Protein AF-A0A1S3DUT9-F1 (afdb_monomer)

Radius of gyration: 21.63 Å; Cα contacts (8 Å, |Δi|>4): 268; chains: 1; bounding box: 71×40×47 Å

Organism: Diaphorina citri (NCBI:txid121845)

Foldseek 3Di:
DDDPPCDVVVVVVVVVVVCPPPCVVVVLVVLLVVVLVVLLVLQQPLQEDPDQAQFAAEEFELADPDDPVLSLVQLLQSSLVCSLLSHHYAYHFACPPVDNRGLVVWAPGSHPHHNDQDYPAEDEPPDDNPGRYYYDDGPVPDPPDDPRGPPEDAPVCVVSQVVNDPRSSVSRSVSSCVSSHHTDPVNVVVVVVVCVVVVVDPPDDDDDQDQDDDPDDDRDDPVNVPDDDDDDDDDYDYDYRD

pLDDT: mean 86.28, std 19.07, range [25.14, 98.81]

Structure (mmCIF, N/CA/C/O backbone):
data_AF-A0A1S3DUT9-F1
#
_entry.id   AF-A0A1S3DUT9-F1
#
loop_
_atom_site.group_PDB
_atom_site.id
_atom_site.type_symbol
_atom_site.label_atom_id
_atom_site.label_alt_id
_atom_site.label_comp_id
_atom_site.label_asym_id
_atom_site.label_entity_id
_atom_site.label_seq_id
_atom_site.pdbx_PDB_ins_code
_atom_site.Cartn_x
_atom_site.Cartn_y
_atom_site.Cartn_z
_atom_site.occupancy
_atom_site.B_iso_or_equiv
_atom_site.auth_seq_id
_atom_site.auth_comp_id
_atom_site.auth_asym_id
_atom_site.auth_atom_id
_atom_site.pdbx_PDB_model_num
ATOM 1 N N . MET A 1 1 ? -54.148 -6.032 23.173 1.00 34.94 1 MET A N 1
ATOM 2 C CA . MET A 1 1 ? -52.910 -6.840 23.160 1.00 34.94 1 MET A CA 1
ATOM 3 C C . MET A 1 1 ? -51.800 -5.960 22.612 1.00 34.94 1 MET A C 1
ATOM 5 O O . MET A 1 1 ? -51.820 -5.664 21.427 1.00 34.94 1 MET A O 1
ATOM 9 N N . ASN A 1 2 ? -50.913 -5.466 23.476 1.00 40.66 2 ASN A N 1
ATOM 10 C CA . ASN A 1 2 ? -49.762 -4.664 23.061 1.00 40.66 2 ASN A CA 1
ATOM 11 C C . ASN A 1 2 ? -48.634 -5.621 22.672 1.00 40.66 2 ASN A C 1
ATOM 13 O O . ASN A 1 2 ? -48.162 -6.378 23.517 1.00 40.66 2 ASN A O 1
ATOM 17 N N . LEU A 1 3 ? -48.227 -5.607 21.403 1.00 48.19 3 LEU A N 1
ATOM 18 C CA . LEU A 1 3 ? -46.978 -6.242 20.987 1.00 48.19 3 LEU A CA 1
ATOM 19 C C . LEU A 1 3 ? -45.824 -5.525 21.706 1.00 48.19 3 LEU A C 1
ATOM 21 O O . LEU A 1 3 ? -45.802 -4.290 21.696 1.00 48.19 3 LEU A O 1
ATOM 25 N N . PRO A 1 4 ? -44.881 -6.242 22.340 1.00 54.22 4 PRO A N 1
ATOM 26 C CA . PRO A 1 4 ? -43.715 -5.601 22.913 1.00 54.22 4 PRO A CA 1
ATOM 27 C C . PRO A 1 4 ? -42.917 -4.995 21.763 1.00 54.22 4 PRO A C 1
ATOM 29 O O . PRO A 1 4 ? -42.521 -5.678 20.817 1.00 54.22 4 PRO A O 1
ATOM 32 N N . GLN A 1 5 ? -42.721 -3.686 21.828 1.00 55.69 5 GLN A N 1
ATOM 33 C CA . GLN A 1 5 ? -41.870 -2.953 20.911 1.00 55.69 5 GLN A CA 1
ATOM 34 C C . GLN A 1 5 ? -40.431 -3.342 21.250 1.00 55.69 5 GLN A C 1
ATOM 36 O O . GLN A 1 5 ? -39.779 -2.694 22.065 1.00 55.69 5 GLN A O 1
ATOM 41 N N . ILE A 1 6 ? -39.968 -4.468 20.699 1.00 58.22 6 ILE A N 1
ATOM 42 C CA . ILE A 1 6 ? -38.571 -4.877 20.804 1.00 58.22 6 ILE A CA 1
ATOM 43 C C . ILE A 1 6 ? -37.764 -3.732 20.197 1.00 58.22 6 ILE A C 1
ATOM 45 O O . ILE A 1 6 ? -37.850 -3.451 19.000 1.00 58.22 6 ILE A O 1
ATOM 49 N N . SER A 1 7 ? -37.043 -3.006 21.044 1.00 76.31 7 SER A N 1
ATOM 50 C CA . SER A 1 7 ? -36.207 -1.914 20.578 1.00 76.31 7 SER A CA 1
ATOM 51 C C . SER A 1 7 ? -35.097 -2.504 19.704 1.00 76.31 7 SER A C 1
ATOM 53 O O . SER A 1 7 ? -34.472 -3.496 20.068 1.00 76.31 7 SER A O 1
ATOM 55 N N . ILE A 1 8 ? -34.813 -1.906 18.548 1.00 79.31 8 ILE A N 1
ATOM 56 C CA . ILE A 1 8 ? -33.689 -2.347 17.700 1.00 79.31 8 ILE A CA 1
ATOM 57 C C . ILE A 1 8 ? -32.380 -2.354 18.510 1.00 79.31 8 ILE A C 1
ATOM 59 O O . ILE A 1 8 ? -31.527 -3.213 18.317 1.00 79.31 8 ILE A O 1
ATOM 63 N N . LEU A 1 9 ? -32.256 -1.439 19.473 1.00 82.31 9 LEU A N 1
ATOM 64 C CA . LEU A 1 9 ? -31.102 -1.350 20.356 1.00 82.31 9 LEU A CA 1
ATOM 65 C C . LEU A 1 9 ? -30.965 -2.561 21.291 1.00 82.31 9 LEU A C 1
ATOM 67 O O . LEU A 1 9 ? -29.848 -3.027 21.489 1.00 82.31 9 LEU A O 1
ATOM 71 N N . SER A 1 10 ? -32.071 -3.105 21.815 1.00 87.06 10 SER A N 1
ATOM 72 C CA . SER A 1 10 ? -32.026 -4.325 22.632 1.00 87.06 10 SER A CA 1
ATOM 73 C C . SER A 1 10 ? -31.604 -5.530 21.800 1.00 87.06 10 SER A C 1
ATOM 75 O O . SER A 1 10 ? -30.756 -6.287 22.246 1.00 87.06 10 SER A O 1
ATOM 77 N N . LEU A 1 11 ? -32.074 -5.645 20.552 1.00 87.56 11 LEU A N 1
ATOM 78 C CA . LEU A 1 11 ? -31.605 -6.699 19.641 1.00 87.56 11 LEU A CA 1
ATOM 79 C C . LEU A 1 11 ? -30.110 -6.576 19.329 1.00 87.56 11 LEU A C 1
ATOM 81 O O . LEU A 1 11 ? -29.405 -7.577 19.309 1.00 87.56 11 LEU A O 1
ATOM 85 N N . VAL A 1 12 ? -29.607 -5.359 19.101 1.00 87.38 12 VAL A N 1
ATOM 86 C CA . VAL A 1 12 ? -28.166 -5.126 18.900 1.00 87.38 12 VAL A CA 1
ATOM 87 C C . VAL A 1 12 ? -27.377 -5.498 20.153 1.00 87.38 12 VAL A C 1
ATOM 89 O O . VAL A 1 12 ? -26.294 -6.071 20.051 1.00 87.38 12 VAL A O 1
ATOM 92 N N . GLN A 1 13 ? -27.913 -5.204 21.335 1.00 87.38 13 GLN A N 1
ATOM 93 C CA . GLN A 1 13 ? -27.282 -5.579 22.592 1.00 87.38 13 GLN A CA 1
ATOM 94 C C . GLN A 1 13 ? -27.253 -7.100 22.780 1.00 87.38 13 GLN A C 1
ATOM 96 O O . GLN A 1 13 ? -26.191 -7.630 23.091 1.00 87.38 13 GLN A O 1
ATOM 101 N N . ASP A 1 14 ? -28.349 -7.797 22.483 1.00 87.00 14 ASP A N 1
ATOM 102 C CA . ASP A 1 14 ? -28.417 -9.260 22.524 1.00 87.00 14 ASP A CA 1
ATOM 103 C C . ASP A 1 14 ? -27.439 -9.896 21.523 1.00 87.00 14 ASP A C 1
ATOM 105 O O . ASP A 1 14 ? -26.708 -10.823 21.870 1.00 87.00 14 ASP A O 1
ATOM 109 N N . LEU A 1 15 ? -27.344 -9.356 20.300 1.00 85.62 15 LEU A N 1
ATOM 110 C CA . LEU A 1 15 ? -26.357 -9.784 19.302 1.00 85.62 15 LEU A CA 1
ATOM 111 C C . LEU A 1 15 ? -24.916 -9.577 19.790 1.00 85.62 15 LEU A C 1
ATOM 113 O O . LEU A 1 15 ? -24.078 -10.457 19.602 1.00 85.62 15 LEU A O 1
ATOM 117 N N . ASN A 1 16 ? -24.625 -8.452 20.451 1.00 82.81 16 ASN A N 1
ATOM 118 C CA . ASN A 1 16 ? -23.308 -8.197 21.039 1.00 82.81 16 ASN A CA 1
ATOM 119 C C . ASN A 1 16 ? -23.000 -9.169 22.188 1.00 82.81 16 ASN A C 1
ATOM 121 O O . ASN A 1 16 ? -21.866 -9.632 22.312 1.00 82.81 16 ASN A O 1
ATOM 125 N N . THR A 1 17 ? -23.996 -9.508 23.012 1.00 83.94 17 THR A N 1
ATOM 126 C CA . THR A 1 17 ? -23.849 -10.489 24.093 1.00 83.94 17 THR A CA 1
ATOM 127 C C . THR A 1 17 ? -23.579 -11.887 23.542 1.00 83.94 17 THR A C 1
ATOM 129 O O . THR A 1 17 ? -22.630 -12.526 23.991 1.00 8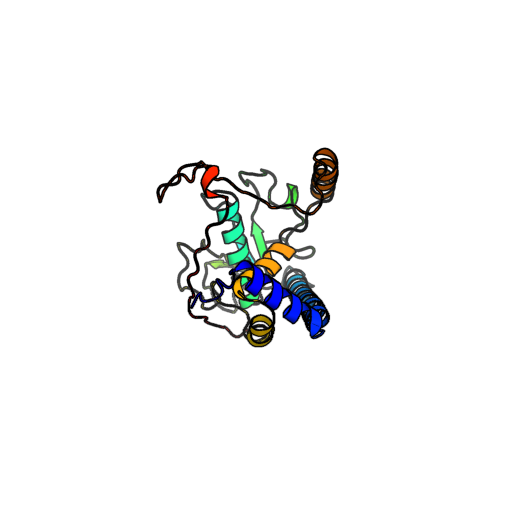3.94 17 THR A O 1
ATOM 132 N N . LEU A 1 18 ? -24.328 -12.325 22.525 1.00 82.25 18 LEU A N 1
ATOM 133 C CA . LEU A 1 18 ? -24.085 -13.591 21.819 1.00 82.25 18 LEU A CA 1
ATOM 134 C C . LEU A 1 18 ? -22.686 -13.628 21.194 1.00 82.25 18 LEU A C 1
ATOM 136 O O . LEU A 1 18 ? -21.963 -14.619 21.265 1.00 82.25 18 LEU A O 1
ATOM 140 N N . GLN A 1 19 ? -22.263 -12.506 20.612 1.00 79.31 19 GLN A N 1
ATOM 141 C CA . GLN A 1 19 ? -20.939 -12.381 20.020 1.00 79.31 19 GLN A CA 1
ATOM 142 C C . GLN A 1 19 ? -19.801 -12.574 21.048 1.00 79.31 19 GLN A C 1
ATOM 144 O O . GLN A 1 19 ? -18.718 -13.039 20.658 1.00 79.31 19 GLN A O 1
ATOM 149 N N . ALA A 1 20 ? -20.035 -12.215 22.315 1.00 74.44 20 ALA A N 1
ATOM 150 C CA . ALA A 1 20 ? -19.076 -12.306 23.415 1.00 74.44 20 ALA A CA 1
ATOM 151 C C . ALA A 1 20 ? -19.138 -13.644 24.182 1.00 74.44 20 ALA A C 1
ATOM 153 O O . ALA A 1 20 ? -18.107 -14.106 24.670 1.00 74.44 20 ALA A O 1
ATOM 154 N N . SER A 1 21 ? -20.308 -14.290 24.281 1.00 76.56 21 SER A N 1
ATOM 155 C CA . SER A 1 21 ? -20.502 -15.515 25.081 1.00 76.56 21 SER A CA 1
ATOM 156 C C . SER A 1 21 ? -19.802 -16.750 24.514 1.00 76.56 21 SER A C 1
ATOM 158 O O . SER A 1 21 ? -19.377 -17.623 25.267 1.00 76.56 21 SER A O 1
ATOM 160 N N . ASP A 1 22 ? -19.634 -16.816 23.196 1.00 69.31 22 ASP A N 1
ATOM 161 C CA . ASP A 1 22 ? -19.340 -18.076 22.506 1.00 69.31 22 ASP A CA 1
ATOM 162 C C . ASP A 1 22 ? -17.841 -18.287 22.211 1.00 69.31 22 ASP A C 1
ATOM 164 O O . ASP A 1 22 ? -17.472 -19.082 21.350 1.00 69.31 22 ASP A O 1
ATOM 168 N N . SER A 1 23 ? -16.936 -17.560 22.883 1.00 72.69 23 SER A N 1
ATOM 169 C CA . SER A 1 23 ? -15.466 -17.577 22.672 1.00 72.69 23 SER A CA 1
ATOM 170 C C . SER A 1 23 ? -14.976 -17.208 21.254 1.00 72.69 23 SER A C 1
ATOM 172 O O . SER A 1 23 ? -13.771 -17.090 21.011 1.00 72.69 23 SER A O 1
ATOM 174 N N . PHE A 1 24 ? -15.892 -16.918 20.322 1.00 81.25 24 PHE A N 1
ATOM 175 C CA . PHE A 1 24 ? -15.570 -16.476 18.965 1.00 81.25 24 PHE A CA 1
ATOM 176 C C . PHE A 1 24 ? -14.840 -15.131 18.923 1.00 81.25 24 PHE A C 1
ATOM 178 O O . PHE A 1 24 ? -14.200 -14.832 17.920 1.00 81.25 24 PHE A O 1
ATOM 185 N N . GLU A 1 25 ? -14.899 -14.308 19.974 1.00 84.69 25 GLU A N 1
ATOM 186 C CA . GLU A 1 25 ? -14.146 -13.050 20.023 1.00 84.69 25 GLU A CA 1
ATOM 187 C C . GLU A 1 25 ? -12.638 -13.283 20.032 1.00 84.69 25 GLU A C 1
ATOM 189 O O . GLU A 1 25 ? -11.927 -12.696 19.216 1.00 84.69 25 GLU A O 1
ATOM 194 N N . ALA A 1 26 ? -12.164 -14.201 20.876 1.00 88.50 26 ALA A N 1
ATOM 195 C CA . ALA A 1 26 ? -10.758 -14.580 20.912 1.00 88.50 26 ALA A CA 1
ATOM 196 C C . ALA A 1 26 ? -10.311 -15.170 19.566 1.00 88.50 26 ALA A C 1
ATOM 198 O O . ALA A 1 26 ? -9.252 -14.806 19.051 1.00 88.50 26 ALA A O 1
ATOM 199 N N . TRP A 1 27 ? -11.147 -16.021 18.955 1.00 90.69 27 TRP A N 1
ATOM 200 C CA . TRP A 1 27 ? -10.881 -16.565 17.621 1.00 90.69 27 TRP A CA 1
ATOM 201 C C . TRP A 1 27 ? -10.827 -15.471 16.546 1.00 90.69 27 TRP A C 1
ATOM 203 O O . TRP A 1 27 ? -9.866 -15.435 15.782 1.00 90.69 27 TRP A O 1
ATOM 213 N N . ARG A 1 28 ? -11.800 -14.547 16.502 1.00 91.38 28 ARG A N 1
ATOM 214 C CA . ARG A 1 28 ? -11.836 -13.439 15.528 1.00 91.38 28 ARG A CA 1
ATOM 215 C C . ARG A 1 28 ? -10.620 -12.534 15.671 1.00 91.38 28 ARG A C 1
ATOM 217 O O . ARG A 1 28 ? -10.022 -12.158 14.666 1.00 91.38 28 ARG A O 1
ATOM 224 N N . LEU A 1 29 ? -10.240 -12.195 16.904 1.00 92.62 29 LEU A N 1
ATOM 225 C CA . LEU A 1 29 ? -9.063 -11.370 17.161 1.00 92.62 29 LEU A CA 1
ATOM 226 C C . LEU A 1 29 ? -7.797 -12.074 16.665 1.00 92.62 29 LEU A C 1
ATOM 228 O O . LEU A 1 29 ? -7.031 -11.487 15.901 1.00 92.62 29 LEU A O 1
ATOM 232 N N . LYS A 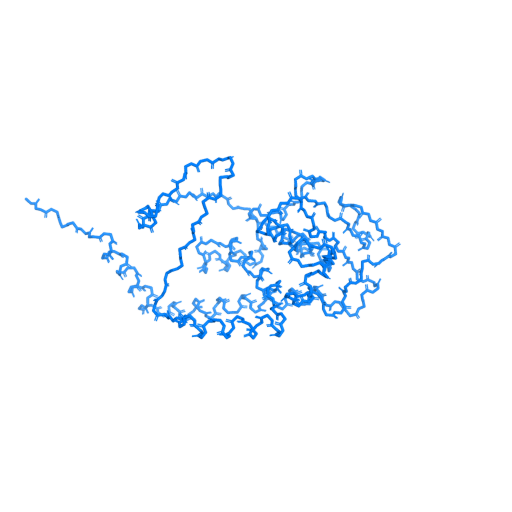1 30 ? -7.616 -13.347 17.036 1.00 95.50 30 LYS A N 1
ATOM 233 C CA . LYS A 1 30 ? -6.476 -14.157 16.596 1.00 95.50 30 LYS A CA 1
ATOM 234 C C . LYS A 1 30 ? -6.423 -14.289 15.074 1.00 95.50 30 LYS A C 1
ATOM 236 O O . LYS A 1 30 ? -5.389 -14.008 14.485 1.00 95.50 30 LYS A O 1
ATOM 241 N N . GLU A 1 31 ? -7.527 -14.654 14.429 1.00 96.38 31 GLU A N 1
ATOM 242 C CA . GLU A 1 31 ? -7.592 -14.824 12.973 1.00 96.38 31 GLU A CA 1
ATOM 243 C C . GLU A 1 31 ? -7.349 -13.499 12.233 1.00 96.38 31 GLU A C 1
ATOM 245 O O . GLU A 1 31 ? -6.658 -13.475 11.215 1.00 96.38 31 GLU A O 1
ATOM 250 N N . SER A 1 32 ? -7.844 -12.375 12.767 1.00 96.50 32 SER A N 1
ATOM 251 C CA . SER A 1 32 ? -7.553 -11.039 12.232 1.00 96.50 32 SER A CA 1
ATOM 252 C C . SER A 1 32 ? -6.067 -10.689 12.321 1.00 96.50 32 SER A C 1
ATOM 254 O O . SER A 1 32 ? -5.515 -10.128 11.370 1.00 96.50 32 SER A O 1
ATOM 256 N N . HIS A 1 33 ? -5.413 -11.017 13.439 1.00 97.88 33 HIS A N 1
ATOM 257 C CA . HIS A 1 33 ? -3.967 -10.852 13.592 1.00 97.88 33 HIS A CA 1
ATOM 258 C C . HIS A 1 33 ? -3.197 -11.757 12.626 1.00 97.88 33 HIS A C 1
ATOM 260 O O . HIS A 1 33 ? -2.414 -11.249 11.826 1.00 97.88 33 HIS A O 1
ATOM 266 N N . ASP A 1 34 ? -3.494 -13.057 12.611 1.00 98.31 34 ASP A N 1
ATOM 267 C CA . ASP A 1 34 ? -2.808 -14.051 11.780 1.00 98.31 34 ASP A CA 1
ATOM 268 C C . ASP A 1 34 ? -2.912 -13.719 10.279 1.00 98.31 34 ASP A C 1
ATOM 270 O O . ASP A 1 34 ? -1.927 -13.814 9.539 1.00 98.31 34 ASP A O 1
ATOM 274 N N . LEU A 1 35 ? -4.095 -13.302 9.807 1.00 98.38 35 LEU A N 1
ATOM 275 C CA . LEU A 1 35 ? -4.299 -12.875 8.420 1.00 98.38 35 LEU A CA 1
ATOM 276 C C . LEU A 1 35 ? -3.578 -11.564 8.107 1.00 98.38 35 LEU A C 1
ATOM 278 O O . LEU A 1 35 ? -2.991 -11.438 7.029 1.00 98.38 35 LEU A O 1
ATOM 282 N N . SER A 1 36 ? -3.600 -10.593 9.026 1.00 98.56 36 SER A N 1
ATOM 283 C CA . SER A 1 36 ? -2.864 -9.343 8.834 1.00 98.56 36 SER A CA 1
ATOM 284 C C . SER A 1 36 ? -1.366 -9.621 8.735 1.00 98.56 36 SER A C 1
ATOM 286 O O . SER A 1 36 ? -0.735 -9.177 7.780 1.00 98.56 36 SER A O 1
ATOM 288 N N . ASP A 1 37 ? -0.809 -10.423 9.640 1.00 98.69 37 ASP A N 1
ATOM 289 C CA . ASP A 1 37 ? 0.613 -10.769 9.658 1.00 98.69 37 ASP A CA 1
ATOM 290 C C . ASP A 1 37 ? 1.026 -11.581 8.426 1.00 98.69 37 ASP A C 1
ATOM 292 O O . ASP A 1 37 ? 2.107 -11.374 7.871 1.00 98.69 37 ASP A O 1
ATOM 296 N N . LEU A 1 38 ? 0.164 -12.481 7.941 1.00 98.75 38 LEU A N 1
ATOM 297 C CA . LEU A 1 38 ? 0.374 -13.174 6.670 1.00 98.75 38 LEU A CA 1
ATOM 298 C C . LEU A 1 38 ? 0.481 -12.184 5.504 1.00 98.75 38 LEU A C 1
ATOM 300 O O . LEU A 1 38 ? 1.449 -12.236 4.743 1.00 98.75 38 LEU A O 1
ATOM 304 N N . VAL A 1 39 ? -0.489 -11.277 5.360 1.00 98.62 39 VAL A N 1
ATOM 305 C CA . VAL A 1 39 ? -0.509 -10.315 4.250 1.00 98.62 39 VAL A CA 1
ATOM 306 C C . VAL A 1 39 ? 0.656 -9.335 4.343 1.00 98.62 39 VAL A C 1
ATOM 308 O O . VAL A 1 39 ? 1.337 -9.121 3.343 1.00 98.62 39 VAL A O 1
ATOM 311 N N . GLN A 1 40 ? 0.945 -8.788 5.527 1.00 98.75 40 GLN A N 1
ATOM 312 C CA . GLN A 1 40 ? 2.071 -7.869 5.714 1.00 98.75 40 GLN A CA 1
ATOM 313 C C . GLN A 1 40 ? 3.409 -8.539 5.370 1.00 98.75 40 GLN A C 1
ATOM 315 O O . GLN A 1 40 ? 4.234 -7.920 4.703 1.00 98.75 40 GLN A O 1
ATOM 320 N N . ARG A 1 41 ? 3.607 -9.820 5.723 1.00 98.75 41 ARG A N 1
ATOM 321 C CA . ARG A 1 41 ? 4.802 -10.577 5.305 1.00 98.75 41 ARG A CA 1
ATOM 322 C C . ARG A 1 41 ? 4.882 -10.762 3.792 1.00 98.75 41 ARG A C 1
ATOM 324 O O . ARG A 1 41 ? 5.962 -10.606 3.232 1.00 98.75 41 ARG A O 1
ATOM 331 N N . ARG A 1 42 ? 3.765 -11.069 3.122 1.00 98.69 42 ARG A N 1
ATOM 332 C CA . ARG A 1 42 ? 3.735 -11.185 1.652 1.00 98.69 42 ARG A CA 1
ATOM 333 C C . ARG A 1 42 ? 4.066 -9.853 0.971 1.00 98.69 42 ARG A C 1
ATOM 335 O O . ARG A 1 42 ? 4.822 -9.848 0.005 1.00 98.69 42 ARG A O 1
ATOM 342 N N . LEU A 1 43 ? 3.531 -8.740 1.479 1.00 98.75 43 LEU A N 1
ATOM 343 C CA . LEU A 1 43 ? 3.819 -7.397 0.964 1.00 98.75 43 LEU A CA 1
ATOM 344 C C . LEU A 1 43 ? 5.283 -7.005 1.192 1.00 98.75 43 LEU A C 1
ATOM 346 O O . LEU A 1 43 ? 5.923 -6.522 0.264 1.00 98.75 43 LEU A O 1
ATOM 350 N N . GLU A 1 44 ? 5.831 -7.260 2.384 1.00 98.62 44 GLU A N 1
ATOM 351 C CA . GLU A 1 44 ? 7.244 -6.997 2.679 1.00 98.62 44 GLU A CA 1
ATOM 352 C C . GLU A 1 44 ? 8.156 -7.844 1.780 1.00 98.62 44 GLU A C 1
ATOM 354 O O . GLU A 1 44 ? 9.110 -7.313 1.220 1.00 98.62 44 GLU A O 1
ATOM 359 N N . TYR A 1 45 ? 7.842 -9.127 1.574 1.00 98.75 45 TYR A N 1
ATOM 360 C CA . TYR A 1 45 ? 8.593 -9.992 0.661 1.00 98.75 45 TYR A CA 1
ATOM 361 C C . TYR A 1 45 ? 8.572 -9.460 -0.780 1.00 98.75 45 TYR A C 1
ATOM 363 O O . TYR A 1 45 ? 9.625 -9.272 -1.384 1.00 98.75 45 TYR A O 1
ATOM 371 N N . LEU A 1 46 ? 7.384 -9.150 -1.310 1.00 98.75 46 LEU A N 1
ATOM 372 C CA . LEU A 1 46 ? 7.217 -8.608 -2.662 1.00 98.75 46 LEU A CA 1
ATOM 373 C C . LEU A 1 46 ? 7.971 -7.287 -2.860 1.00 98.75 46 LEU A C 1
ATOM 375 O O . LEU A 1 46 ? 8.556 -7.033 -3.916 1.00 98.75 46 LEU A O 1
ATOM 379 N N . GLN A 1 47 ? 7.916 -6.413 -1.855 1.00 98.75 47 GLN A N 1
ATOM 380 C CA . GLN A 1 47 ? 8.505 -5.089 -1.954 1.00 98.75 47 GLN A CA 1
ATOM 381 C C . GLN A 1 47 ? 10.015 -5.084 -1.783 1.00 98.75 47 GLN A C 1
ATOM 383 O O . GLN A 1 47 ? 10.639 -4.124 -2.227 1.00 98.75 47 GLN A O 1
ATOM 388 N N . ASN A 1 48 ? 10.611 -6.101 -1.162 1.00 98.75 48 ASN A N 1
ATOM 389 C CA . ASN A 1 48 ? 12.029 -6.098 -0.815 1.00 98.75 48 ASN A CA 1
ATOM 390 C C . ASN A 1 48 ? 12.780 -7.264 -1.482 1.00 98.75 48 ASN A C 1
ATOM 392 O O . ASN A 1 48 ? 13.244 -8.171 -0.786 1.00 98.75 48 ASN A O 1
ATOM 396 N N . PRO A 1 49 ? 12.924 -7.258 -2.823 1.00 98.44 49 PRO A N 1
ATOM 397 C CA . PRO A 1 49 ? 13.712 -8.267 -3.518 1.00 98.44 49 PRO A CA 1
ATOM 398 C C . PRO A 1 49 ? 15.184 -8.195 -3.091 1.00 98.44 49 PRO A C 1
ATOM 400 O O . PRO A 1 49 ? 15.684 -7.130 -2.713 1.00 98.44 49 PRO A O 1
ATOM 403 N N . SER A 1 50 ? 15.886 -9.327 -3.189 1.00 97.75 50 SER A N 1
ATOM 404 C CA . SER A 1 50 ? 17.319 -9.424 -2.882 1.00 97.75 50 SER A CA 1
ATOM 405 C C . SER A 1 50 ? 18.190 -8.650 -3.876 1.00 97.75 50 SER A C 1
ATOM 407 O O . SER A 1 50 ? 19.159 -8.018 -3.466 1.00 97.75 50 SER A O 1
ATOM 409 N N . ASP A 1 51 ? 17.827 -8.653 -5.164 1.00 97.69 51 ASP A N 1
ATOM 410 C CA . ASP A 1 51 ? 18.477 -7.859 -6.211 1.00 97.69 51 ASP A CA 1
ATOM 411 C C . ASP A 1 51 ? 17.459 -6.968 -6.941 1.00 97.69 51 ASP A C 1
ATOM 413 O O . ASP A 1 51 ? 16.680 -7.409 -7.790 1.00 97.69 51 ASP A O 1
ATOM 417 N N . CYS A 1 52 ? 17.488 -5.668 -6.638 1.00 98.19 52 CYS A N 1
ATOM 418 C CA . CYS A 1 52 ? 16.618 -4.688 -7.285 1.00 98.19 52 CYS A CA 1
ATOM 419 C C . CYS A 1 52 ? 16.904 -4.526 -8.787 1.00 98.19 52 CYS A C 1
ATOM 421 O O . CYS A 1 52 ? 16.026 -4.093 -9.535 1.00 98.19 52 CYS A O 1
ATOM 423 N N . ARG A 1 53 ? 18.112 -4.848 -9.265 1.00 97.56 53 ARG A N 1
ATOM 424 C CA . ARG A 1 53 ? 18.473 -4.686 -10.681 1.00 97.56 53 ARG A CA 1
ATOM 425 C C . ARG A 1 53 ? 17.765 -5.700 -11.569 1.00 97.56 53 ARG A C 1
ATOM 427 O O . ARG A 1 53 ? 17.520 -5.386 -12.728 1.00 97.56 53 ARG A O 1
ATOM 434 N N . THR A 1 54 ? 17.440 -6.880 -11.046 1.00 97.19 54 THR A N 1
ATOM 435 C CA . THR A 1 54 ? 16.814 -7.986 -11.792 1.00 97.19 54 THR A CA 1
ATOM 436 C C . THR A 1 54 ? 15.337 -8.186 -11.448 1.00 97.19 54 THR A C 1
ATOM 438 O O . THR A 1 54 ? 14.609 -8.799 -12.225 1.00 97.19 54 THR A O 1
ATOM 441 N N . ALA A 1 55 ? 14.854 -7.608 -10.344 1.00 98.19 55 ALA A N 1
ATOM 442 C CA . ALA A 1 55 ? 13.448 -7.668 -9.953 1.00 98.19 55 ALA A CA 1
ATOM 443 C C . ALA A 1 55 ? 12.499 -7.153 -11.052 1.00 98.19 55 ALA A C 1
ATOM 445 O O . ALA A 1 55 ? 12.783 -6.147 -11.716 1.00 98.19 55 ALA A O 1
ATOM 446 N N . LYS A 1 56 ? 11.341 -7.811 -11.208 1.00 98.38 56 LYS A N 1
ATOM 447 C CA . LYS A 1 56 ? 10.226 -7.284 -12.004 1.00 98.38 56 LYS A CA 1
ATOM 448 C C . LYS A 1 56 ? 9.556 -6.147 -11.230 1.00 98.38 56 LYS A C 1
ATOM 450 O O . LYS A 1 56 ? 9.278 -6.268 -10.040 1.00 98.38 56 LYS A O 1
ATOM 455 N N . LYS A 1 57 ? 9.291 -5.033 -11.908 1.00 98.69 57 LYS A N 1
ATOM 456 C CA . LYS A 1 57 ? 8.842 -3.776 -11.301 1.00 98.69 57 LYS A CA 1
ATOM 457 C C . LYS A 1 57 ? 7.554 -3.285 -11.930 1.00 98.69 57 LYS A C 1
ATOM 459 O O . LYS A 1 57 ? 7.327 -3.453 -13.133 1.00 98.69 57 LYS A O 1
ATOM 464 N N . LEU A 1 58 ? 6.750 -2.617 -11.115 1.00 98.44 58 LEU A N 1
ATOM 465 C CA . LEU A 1 58 ? 5.602 -1.843 -11.555 1.00 98.44 58 LEU A CA 1
ATOM 466 C C . LEU A 1 58 ? 5.764 -0.402 -11.080 1.00 98.44 58 LEU A C 1
ATOM 468 O O . LEU A 1 58 ? 5.879 -0.137 -9.888 1.00 98.44 58 LEU A O 1
ATOM 472 N N . VAL A 1 59 ? 5.781 0.540 -12.017 1.00 98.56 59 VAL A N 1
ATOM 473 C CA . VAL A 1 59 ? 5.976 1.964 -11.734 1.00 98.56 59 VAL A CA 1
ATOM 474 C C . VAL A 1 59 ? 4.624 2.662 -11.649 1.00 98.56 59 VAL A C 1
ATOM 476 O O . VAL A 1 59 ? 3.851 2.640 -12.609 1.00 98.56 59 VAL A O 1
ATOM 479 N N . CYS A 1 60 ? 4.383 3.338 -10.527 1.00 98.12 60 CYS A N 1
ATOM 480 C CA . CYS A 1 60 ? 3.190 4.138 -10.258 1.00 98.12 60 CYS A CA 1
ATOM 481 C C . CYS A 1 60 ? 3.573 5.602 -10.015 1.00 98.12 60 CYS A C 1
ATOM 483 O O . CYS A 1 60 ? 4.534 5.879 -9.298 1.00 98.12 60 CYS A O 1
ATOM 485 N N . THR A 1 61 ? 2.832 6.550 -10.593 1.00 96.88 61 THR A N 1
ATOM 486 C CA . THR A 1 61 ? 3.103 7.989 -10.430 1.00 96.88 61 THR A CA 1
ATOM 487 C C . THR A 1 61 ? 2.039 8.637 -9.553 1.00 96.88 61 THR A C 1
ATOM 489 O O . THR A 1 61 ? 0.883 8.727 -9.946 1.00 96.88 61 THR A O 1
ATOM 492 N N . LEU A 1 62 ? 2.432 9.153 -8.387 1.00 94.25 62 LEU A N 1
ATOM 493 C CA . LEU A 1 62 ? 1.507 9.661 -7.363 1.00 94.25 62 LEU A CA 1
ATOM 494 C C . LEU A 1 62 ? 0.694 10.891 -7.807 1.00 94.25 62 LEU A C 1
ATOM 496 O O . LEU A 1 62 ? -0.424 11.109 -7.340 1.00 94.25 62 LEU A O 1
ATOM 500 N N . ASN A 1 63 ? 1.243 11.701 -8.713 1.00 89.62 63 ASN A N 1
ATOM 501 C CA . ASN A 1 63 ? 0.737 13.032 -9.064 1.00 89.62 63 ASN A CA 1
ATOM 502 C C . ASN A 1 63 ? -0.497 13.025 -9.989 1.00 89.62 63 ASN A C 1
ATOM 504 O O . ASN A 1 63 ? -0.578 13.815 -10.929 1.00 89.62 63 ASN A O 1
ATOM 508 N N . LYS A 1 64 ? -1.492 12.173 -9.709 1.00 87.50 64 LYS A N 1
ATOM 509 C CA . LYS A 1 64 ? -2.814 12.228 -10.354 1.00 87.50 64 LYS A CA 1
ATOM 510 C C . LYS A 1 64 ? -3.491 13.570 -10.036 1.00 87.50 64 LYS A C 1
ATOM 512 O O . LYS A 1 64 ? -3.413 14.059 -8.907 1.00 87.50 64 LYS A O 1
ATOM 517 N N . GLY A 1 65 ? -4.168 14.164 -11.020 1.00 89.81 65 GLY A N 1
ATOM 518 C CA . GLY A 1 65 ? -4.845 15.463 -10.917 1.00 89.81 65 GLY A CA 1
ATOM 519 C C . GLY A 1 65 ? -6.111 15.460 -10.050 1.00 89.81 65 GLY A C 1
ATOM 520 O O . GLY A 1 65 ? -7.189 15.749 -10.545 1.00 89.81 65 GLY A O 1
ATOM 521 N N . CYS A 1 66 ? -6.001 15.134 -8.761 1.00 92.3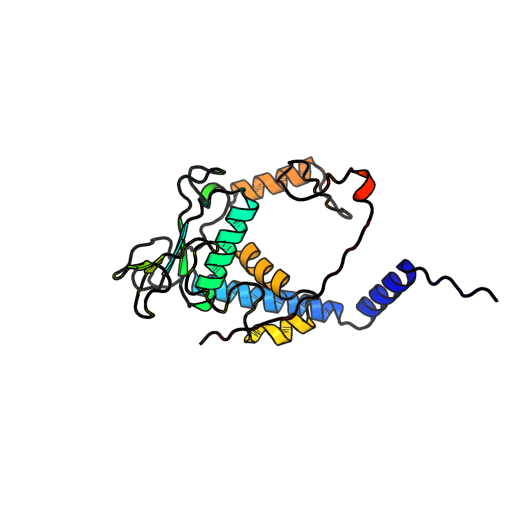8 66 CYS A N 1
ATOM 522 C CA . CYS A 1 66 ? -7.117 15.097 -7.810 1.00 92.38 66 CYS A CA 1
ATOM 523 C C . CYS A 1 66 ? -6.640 15.306 -6.355 1.00 92.38 66 CYS A C 1
ATOM 525 O O . CYS A 1 66 ? -5.455 15.545 -6.108 1.00 92.38 66 CYS A O 1
ATOM 527 N N . GLY A 1 67 ? -7.559 15.284 -5.385 1.00 93.00 67 GLY A N 1
ATOM 528 C CA . GLY A 1 67 ? -7.229 15.449 -3.962 1.00 93.00 67 GLY A CA 1
ATOM 529 C C . GLY A 1 67 ? -6.471 14.259 -3.348 1.00 93.00 67 GLY A C 1
ATOM 530 O O . GLY A 1 67 ? -6.391 13.188 -3.949 1.00 93.00 67 GLY A O 1
ATOM 531 N N . TYR A 1 68 ? -5.971 14.433 -2.118 1.00 94.38 68 TYR A N 1
ATOM 532 C CA . TYR A 1 68 ? -5.164 13.455 -1.369 1.00 94.38 68 TYR A CA 1
ATOM 533 C C . TYR A 1 68 ? -5.777 12.050 -1.347 1.00 94.38 68 TYR A C 1
ATOM 535 O O . TYR A 1 68 ? -5.123 11.092 -1.745 1.00 94.38 68 TYR A O 1
ATOM 543 N N . GLY A 1 69 ? -7.052 11.926 -0.955 1.00 93.38 69 GLY A N 1
ATOM 544 C CA . GLY A 1 69 ? -7.726 10.624 -0.880 1.00 93.38 69 GLY A CA 1
ATOM 545 C C . GLY A 1 69 ? -7.815 9.911 -2.235 1.00 93.38 69 GLY A C 1
ATOM 546 O O . GLY A 1 69 ? -7.609 8.705 -2.317 1.00 93.38 69 GLY A O 1
ATOM 547 N N . CYS A 1 70 ? -8.027 10.659 -3.321 1.00 94.44 70 CYS A N 1
ATOM 548 C CA . CYS A 1 70 ? -8.030 10.102 -4.675 1.00 94.44 70 CYS A CA 1
ATOM 549 C C . CYS A 1 70 ? -6.626 9.650 -5.117 1.00 94.44 70 CYS A C 1
ATOM 551 O O . CYS A 1 70 ? -6.485 8.582 -5.714 1.00 94.44 70 CYS A O 1
ATOM 553 N N . GLN A 1 71 ? -5.579 10.414 -4.790 1.00 95.81 71 GLN A N 1
ATOM 554 C CA . GLN A 1 71 ? -4.192 10.014 -5.057 1.00 95.81 71 GLN A CA 1
ATOM 555 C C . GLN A 1 71 ? -3.792 8.776 -4.246 1.00 95.81 71 GLN A C 1
ATOM 557 O O . GLN A 1 71 ? -3.129 7.885 -4.766 1.00 95.81 71 GLN A O 1
ATOM 562 N N . LEU A 1 72 ? -4.253 8.670 -3.001 1.00 96.31 72 LEU A N 1
ATOM 563 C CA . LEU A 1 72 ? -4.032 7.493 -2.171 1.00 96.31 72 LEU A CA 1
ATOM 564 C C . LEU A 1 72 ? -4.715 6.249 -2.752 1.00 96.31 72 LEU A C 1
ATOM 566 O O . LEU A 1 72 ? -4.077 5.206 -2.872 1.00 96.31 72 LEU A O 1
ATOM 570 N N . HIS A 1 73 ? -5.979 6.357 -3.171 1.00 95.56 73 HIS A N 1
ATOM 571 C CA . HIS A 1 73 ? -6.664 5.263 -3.865 1.00 95.56 73 HIS A CA 1
ATOM 572 C C . HIS A 1 73 ? -5.937 4.858 -5.153 1.00 95.56 73 HIS A C 1
ATOM 574 O O . HIS A 1 73 ? -5.887 3.673 -5.470 1.00 95.56 73 HIS A O 1
ATOM 580 N N . HIS A 1 74 ? -5.322 5.808 -5.867 1.00 96.56 74 HIS A N 1
ATOM 581 C CA . HIS A 1 74 ? -4.472 5.492 -7.014 1.00 96.56 74 HIS A CA 1
ATOM 582 C C . HIS A 1 74 ? -3.247 4.650 -6.614 1.00 96.56 74 HIS A C 1
ATOM 584 O O . HIS A 1 74 ? -2.965 3.653 -7.273 1.00 96.56 74 HIS A O 1
ATOM 590 N N . VAL A 1 75 ? -2.562 4.977 -5.514 1.00 97.69 75 VAL A N 1
ATOM 591 C CA . VAL A 1 75 ? -1.420 4.182 -5.020 1.00 97.69 75 VAL A CA 1
ATOM 592 C C . VAL A 1 75 ? -1.864 2.783 -4.595 1.00 97.69 75 VAL A C 1
ATOM 594 O O . VAL A 1 75 ? -1.213 1.805 -4.954 1.00 97.69 75 VAL A O 1
ATOM 597 N N . VAL A 1 76 ? -2.990 2.670 -3.882 1.00 97.56 76 VAL A N 1
ATOM 598 C CA . VAL A 1 76 ? -3.571 1.373 -3.488 1.00 97.56 76 VAL A CA 1
ATOM 599 C C . VAL A 1 76 ? -3.878 0.526 -4.719 1.00 97.56 76 VAL A C 1
ATOM 601 O O . VAL A 1 76 ? -3.473 -0.630 -4.774 1.00 97.56 76 VAL A O 1
ATOM 604 N N . TYR A 1 77 ? -4.530 1.103 -5.731 1.00 95.75 77 TYR A N 1
ATOM 605 C CA . TYR A 1 77 ? -4.784 0.430 -7.005 1.00 95.75 77 TYR A CA 1
ATOM 606 C C . TYR A 1 77 ? -3.483 -0.081 -7.639 1.00 95.75 77 TYR A C 1
ATOM 608 O O . TYR A 1 77 ? -3.398 -1.261 -7.972 1.00 95.75 77 TYR A O 1
ATOM 616 N N . CYS A 1 78 ? -2.453 0.766 -7.741 1.00 97.50 78 CYS A N 1
ATOM 617 C CA . CYS A 1 78 ? -1.156 0.356 -8.273 1.00 97.50 78 CYS A CA 1
ATOM 618 C C . CYS A 1 78 ? -0.554 -0.812 -7.486 1.00 97.50 78 CYS A C 1
ATOM 620 O O . CYS A 1 78 ? 0.020 -1.718 -8.083 1.00 97.50 78 CYS A O 1
ATOM 622 N N . PHE A 1 79 ? -0.690 -0.806 -6.159 1.00 98.25 79 PHE A N 1
ATOM 623 C CA . PHE A 1 79 ? -0.158 -1.863 -5.309 1.00 98.25 79 PHE A CA 1
ATOM 624 C C . PHE A 1 79 ? -0.931 -3.176 -5.468 1.00 98.25 79 PHE A C 1
ATOM 626 O O . PHE A 1 79 ? -0.316 -4.232 -5.525 1.00 98.25 79 PHE A O 1
ATOM 633 N N . ILE A 1 80 ? -2.258 -3.133 -5.626 1.00 97.12 80 ILE A N 1
ATOM 634 C CA . ILE A 1 80 ? -3.049 -4.335 -5.934 1.00 97.12 80 ILE A CA 1
ATOM 635 C C . ILE A 1 80 ? -2.565 -4.963 -7.247 1.00 97.12 80 ILE A C 1
ATOM 637 O O . ILE A 1 80 ? -2.319 -6.166 -7.298 1.00 97.12 80 ILE A O 1
ATOM 641 N N . VAL A 1 81 ? -2.365 -4.146 -8.288 1.00 96.25 81 VAL A N 1
ATOM 642 C CA . VAL A 1 81 ? -1.843 -4.621 -9.580 1.00 96.25 81 VAL A CA 1
ATOM 643 C C . VAL A 1 81 ? -0.431 -5.187 -9.437 1.00 96.25 81 VAL A C 1
ATOM 645 O O . VAL A 1 81 ? -0.135 -6.258 -9.965 1.00 96.25 81 VAL A O 1
ATOM 648 N N . ALA A 1 82 ? 0.441 -4.495 -8.704 1.00 97.56 82 ALA A N 1
ATOM 649 C CA . ALA A 1 82 ? 1.807 -4.937 -8.440 1.00 97.56 82 ALA A CA 1
ATOM 650 C C . ALA A 1 82 ? 1.827 -6.289 -7.707 1.00 97.56 82 ALA A C 1
ATOM 652 O O . ALA A 1 82 ? 2.540 -7.204 -8.111 1.00 97.56 82 ALA A O 1
ATOM 653 N N . TYR A 1 83 ? 0.968 -6.446 -6.698 1.00 97.81 83 TYR A N 1
ATOM 654 C CA . TYR A 1 83 ? 0.805 -7.682 -5.941 1.00 97.81 83 TYR A CA 1
ATOM 655 C C . TYR A 1 83 ? 0.343 -8.843 -6.815 1.00 97.81 83 TYR A C 1
ATOM 657 O O . TYR A 1 83 ? 0.975 -9.896 -6.824 1.00 97.81 83 TYR A O 1
ATOM 665 N N . ALA A 1 84 ? -0.712 -8.635 -7.602 1.00 95.50 84 ALA A N 1
ATOM 666 C CA . ALA A 1 84 ? -1.266 -9.674 -8.460 1.00 95.50 84 ALA A CA 1
ATOM 667 C C . ALA A 1 84 ? -0.327 -10.081 -9.608 1.00 95.50 84 ALA A C 1
ATOM 669 O O . ALA A 1 84 ? -0.398 -11.204 -10.088 1.00 95.50 84 ALA A O 1
ATOM 670 N N . THR A 1 85 ? 0.562 -9.182 -10.040 1.00 95.44 85 THR A N 1
ATOM 671 C CA . THR A 1 85 ? 1.542 -9.450 -11.108 1.00 95.44 85 THR A CA 1
ATOM 672 C C . THR A 1 85 ? 2.927 -9.824 -10.589 1.00 95.44 85 THR A C 1
ATOM 674 O O . THR A 1 85 ? 3.852 -9.936 -11.391 1.00 95.44 85 THR A O 1
ATOM 677 N N . GLN A 1 86 ? 3.085 -10.003 -9.269 1.00 97.19 86 GLN A N 1
ATOM 678 C CA . GLN A 1 86 ? 4.363 -10.325 -8.619 1.00 97.19 86 GLN A CA 1
ATOM 679 C C . GLN A 1 86 ? 5.481 -9.329 -8.972 1.00 97.19 86 GLN A C 1
ATOM 681 O O . GLN A 1 86 ? 6.633 -9.690 -9.217 1.00 97.19 86 GLN A O 1
ATOM 686 N N . ARG A 1 87 ? 5.135 -8.041 -9.021 1.00 98.12 87 ARG A N 1
ATOM 687 C CA . ARG A 1 87 ? 6.056 -6.944 -9.328 1.00 98.12 87 ARG A CA 1
ATOM 688 C C . ARG A 1 87 ? 6.261 -6.071 -8.103 1.00 98.12 87 ARG A C 1
ATOM 690 O O . ARG A 1 87 ? 5.300 -5.678 -7.451 1.00 98.12 87 ARG A O 1
ATOM 697 N N . THR A 1 88 ? 7.504 -5.694 -7.829 1.00 98.81 88 THR A N 1
ATOM 698 C CA . THR A 1 88 ? 7.806 -4.688 -6.808 1.00 98.81 88 THR A CA 1
ATOM 699 C C . THR A 1 88 ? 7.248 -3.332 -7.248 1.00 98.81 88 THR A C 1
ATOM 701 O O . THR A 1 88 ? 7.555 -2.840 -8.339 1.00 98.81 88 THR A O 1
ATOM 704 N N . LEU A 1 89 ? 6.422 -2.713 -6.406 1.00 98.75 89 LEU A N 1
ATOM 705 C CA . LEU A 1 89 ? 5.884 -1.377 -6.628 1.00 98.75 89 LEU A CA 1
ATOM 706 C C . LEU A 1 89 ? 6.982 -0.329 -6.435 1.00 98.75 89 LEU A C 1
ATOM 708 O O . LEU A 1 89 ? 7.538 -0.186 -5.345 1.00 98.75 89 LEU A O 1
ATOM 712 N N . ILE A 1 90 ? 7.219 0.457 -7.483 1.00 98.69 90 ILE A N 1
ATOM 713 C CA . ILE A 1 90 ? 8.071 1.643 -7.474 1.00 98.69 90 ILE A CA 1
ATOM 714 C C . ILE A 1 90 ? 7.176 2.882 -7.515 1.00 98.69 90 ILE A C 1
ATOM 716 O O . ILE A 1 90 ? 6.510 3.155 -8.520 1.00 98.69 90 ILE A O 1
ATOM 720 N N . LEU A 1 91 ? 7.165 3.646 -6.424 1.00 98.50 91 LEU A N 1
ATOM 721 C CA . LEU A 1 91 ? 6.348 4.848 -6.296 1.00 98.50 91 LEU A CA 1
ATOM 722 C C . LEU A 1 91 ? 7.139 6.099 -6.696 1.00 98.50 91 LEU A C 1
ATOM 724 O O . LEU A 1 91 ? 8.065 6.519 -6.009 1.00 98.50 91 LEU A O 1
ATOM 728 N N . LYS A 1 92 ? 6.739 6.748 -7.790 1.00 97.94 92 LYS A N 1
ATOM 729 C CA . LYS A 1 92 ? 7.259 8.062 -8.183 1.00 97.94 92 LYS A CA 1
ATOM 730 C C . LYS A 1 92 ? 6.450 9.163 -7.506 1.00 97.94 92 LYS A C 1
ATOM 732 O O . LYS A 1 92 ? 5.324 9.452 -7.915 1.00 97.94 92 LYS A O 1
ATOM 737 N N . SER A 1 93 ? 7.042 9.771 -6.481 1.00 97.56 93 SER A N 1
ATOM 738 C CA . SER A 1 93 ? 6.384 10.737 -5.594 1.00 97.56 93 SER A CA 1
ATOM 739 C C . SER A 1 93 ? 6.981 12.153 -5.632 1.00 97.56 93 SER A C 1
ATOM 741 O O . SER A 1 93 ? 6.368 13.076 -5.108 1.00 97.56 93 SER A O 1
ATOM 743 N N . LYS A 1 94 ? 8.148 12.374 -6.257 1.00 96.31 94 LYS A N 1
ATOM 744 C CA . LYS A 1 94 ? 8.771 13.712 -6.3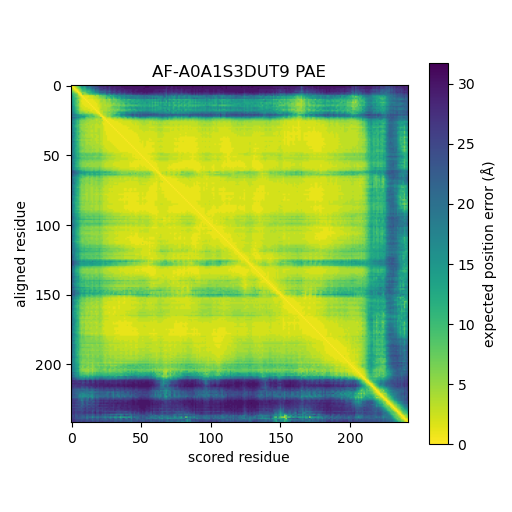28 1.00 96.31 94 LYS A CA 1
ATOM 745 C C . LYS A 1 94 ? 7.834 14.745 -6.970 1.00 96.31 94 LYS A C 1
ATOM 747 O O . LYS A 1 94 ? 7.137 14.449 -7.942 1.00 96.31 94 LYS A O 1
ATOM 752 N N . GLY A 1 95 ? 7.837 15.968 -6.438 1.00 95.19 95 GLY A N 1
ATOM 753 C CA . GLY A 1 95 ? 6.960 17.048 -6.899 1.00 95.19 95 GLY A CA 1
ATOM 754 C C . GLY A 1 95 ? 5.509 16.906 -6.433 1.00 95.19 95 GLY A C 1
ATOM 755 O O . GLY A 1 95 ? 4.614 17.517 -7.017 1.00 95.19 95 GLY A O 1
ATOM 756 N N . TRP A 1 96 ? 5.255 16.094 -5.405 1.00 96.62 96 TRP A N 1
ATOM 757 C CA . TRP A 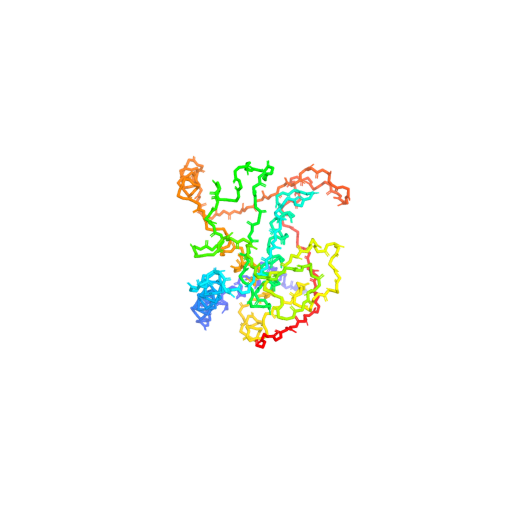1 96 ? 3.912 15.896 -4.881 1.00 96.62 96 TRP A CA 1
ATOM 758 C C . TRP A 1 96 ? 3.345 17.161 -4.240 1.00 96.62 96 TRP A C 1
ATOM 760 O O . TRP A 1 96 ? 4.000 17.844 -3.457 1.00 96.62 96 TRP A O 1
ATOM 770 N N . ARG A 1 97 ? 2.093 17.489 -4.583 1.00 94.00 97 ARG A N 1
ATOM 771 C CA . ARG A 1 97 ? 1.447 18.753 -4.182 1.00 94.00 97 ARG A CA 1
ATOM 772 C C . ARG A 1 97 ? 1.291 18.929 -2.671 1.00 94.00 97 ARG A C 1
ATOM 774 O O . ARG A 1 97 ? 1.191 20.061 -2.217 1.00 94.00 97 ARG A O 1
ATOM 781 N N . TYR A 1 98 ? 1.243 17.826 -1.924 1.00 94.62 98 TYR A N 1
ATOM 782 C CA . TYR A 1 98 ? 1.100 17.835 -0.467 1.00 94.62 98 TYR A CA 1
ATOM 783 C C . TYR A 1 98 ? 2.452 17.830 0.261 1.00 94.62 98 TYR A C 1
ATOM 785 O O . TYR A 1 98 ? 2.520 18.291 1.394 1.00 94.62 98 TYR A O 1
ATOM 793 N N . ALA A 1 99 ? 3.518 17.354 -0.391 1.00 95.12 99 ALA A N 1
ATOM 794 C CA . ALA A 1 99 ? 4.883 17.331 0.132 1.00 95.12 99 ALA A CA 1
ATOM 795 C C . ALA A 1 99 ? 5.873 17.290 -1.045 1.00 95.12 99 ALA A C 1
ATOM 797 O O . ALA A 1 99 ? 5.988 16.276 -1.736 1.00 95.12 99 ALA A O 1
ATOM 798 N N . ARG A 1 100 ? 6.556 18.409 -1.326 1.00 94.69 100 ARG A N 1
ATOM 799 C CA . ARG A 1 100 ? 7.301 18.595 -2.589 1.00 94.69 100 ARG A CA 1
ATOM 800 C C . ARG A 1 100 ? 8.448 17.595 -2.767 1.00 94.69 100 ARG A C 1
ATOM 802 O O . ARG A 1 100 ? 8.691 17.166 -3.898 1.00 94.69 100 ARG A O 1
ATOM 809 N N . GLY A 1 101 ? 9.130 17.210 -1.689 1.00 95.31 101 GLY A N 1
ATOM 810 C CA . GLY A 1 101 ? 10.186 16.194 -1.700 1.00 95.31 101 GLY A CA 1
ATOM 811 C C . GLY A 1 10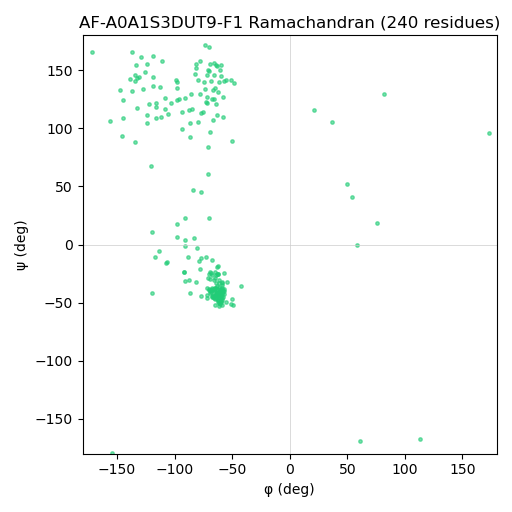1 ? 9.673 14.765 -1.868 1.00 95.31 101 GLY A C 1
ATOM 812 O O . GLY A 1 101 ? 10.467 13.886 -2.191 1.00 95.31 101 GLY A O 1
ATOM 813 N N . GLY A 1 102 ? 8.360 14.548 -1.764 1.00 96.88 102 GLY A N 1
ATOM 814 C CA . GLY A 1 102 ? 7.698 13.293 -2.093 1.00 96.88 102 GLY A CA 1
ATOM 815 C C . GLY A 1 102 ? 7.087 12.576 -0.896 1.00 96.88 102 GLY A C 1
ATOM 816 O O . GLY A 1 102 ? 6.913 13.132 0.186 1.00 96.88 102 GLY A O 1
ATOM 817 N N . TRP A 1 103 ? 6.726 11.319 -1.132 1.00 97.81 103 TRP A N 1
ATOM 818 C CA . TRP A 1 103 ? 6.064 10.426 -0.177 1.00 97.81 103 TRP A CA 1
ATOM 819 C C . TRP A 1 103 ? 6.877 10.270 1.112 1.00 97.81 103 TRP A C 1
ATOM 821 O O . TRP A 1 103 ? 6.340 10.318 2.221 1.00 97.81 103 TRP A O 1
ATOM 831 N N . GLU A 1 104 ? 8.193 10.178 0.938 1.00 97.31 104 GLU A N 1
ATOM 832 C CA . GLU A 1 104 ? 9.188 9.924 1.967 1.00 97.31 104 GLU A CA 1
ATOM 833 C C . GLU A 1 104 ? 9.326 11.076 2.973 1.00 97.31 104 GLU A C 1
ATOM 835 O O . GLU A 1 104 ? 9.904 10.896 4.044 1.00 97.31 104 GLU A O 1
ATOM 840 N N . GLU A 1 105 ? 8.764 12.256 2.677 1.00 97.12 105 GLU A N 1
ATOM 841 C CA . GLU A 1 105 ? 8.675 13.337 3.657 1.00 97.12 105 GLU A CA 1
ATOM 842 C C . GLU A 1 105 ? 7.695 13.029 4.792 1.00 97.12 105 GLU A C 1
ATOM 844 O O . GLU A 1 105 ? 7.832 13.622 5.859 1.00 97.12 105 GLU A O 1
ATOM 849 N N . VAL A 1 106 ? 6.710 12.152 4.585 1.00 97.44 106 VAL A N 1
ATOM 850 C CA . VAL A 1 106 ? 5.642 11.882 5.564 1.00 97.44 106 VAL A CA 1
ATOM 851 C C . VAL A 1 106 ? 5.647 10.421 6.003 1.00 97.44 106 VAL A C 1
ATOM 853 O O . VAL A 1 106 ? 5.519 10.143 7.200 1.00 97.44 106 VAL A O 1
ATOM 856 N N . PHE A 1 107 ? 5.839 9.506 5.056 1.00 98.31 107 PHE A N 1
ATOM 857 C CA . PHE A 1 107 ? 5.797 8.060 5.252 1.00 98.31 107 PHE A CA 1
ATOM 858 C C . PHE A 1 107 ? 7.146 7.419 4.914 1.00 98.31 107 PHE A C 1
ATOM 860 O O . PHE A 1 107 ? 7.984 8.024 4.257 1.00 98.31 107 PHE A O 1
ATOM 867 N N . GLU A 1 108 ? 7.384 6.201 5.376 1.00 98.19 108 GLU A N 1
ATOM 868 C CA . GLU A 1 108 ? 8.538 5.405 4.965 1.00 98.19 108 GLU A CA 1
ATOM 869 C C . GLU A 1 108 ? 8.465 5.068 3.463 1.00 98.19 108 GLU A C 1
ATOM 871 O O . GLU A 1 108 ? 7.366 5.002 2.892 1.00 98.19 108 GLU A O 1
ATOM 876 N N . PRO A 1 109 ? 9.613 4.822 2.801 1.00 97.88 109 PRO A N 1
ATOM 877 C CA . PRO A 1 109 ? 9.608 4.348 1.425 1.00 97.88 109 PRO A CA 1
ATOM 878 C C . PRO A 1 109 ? 8.872 3.005 1.317 1.00 97.88 109 PRO A C 1
ATOM 880 O O . PRO A 1 109 ? 8.943 2.148 2.201 1.00 97.88 109 PRO A O 1
ATOM 883 N N . VAL A 1 110 ? 8.177 2.798 0.195 1.00 98.12 110 VAL A N 1
ATOM 884 C CA . VAL A 1 110 ? 7.373 1.581 -0.042 1.00 98.12 110 VAL A CA 1
ATOM 885 C C . VAL A 1 110 ? 8.247 0.314 -0.073 1.00 98.12 110 VAL A C 1
ATOM 887 O O . VAL A 1 110 ? 7.784 -0.787 0.226 1.00 98.12 110 VAL A O 1
ATOM 890 N N . SER A 1 111 ? 9.526 0.459 -0.410 1.00 98.56 111 SER A N 1
ATOM 891 C CA . SER A 1 111 ? 10.538 -0.595 -0.368 1.00 98.56 111 SER A CA 1
ATOM 892 C C . SER A 1 111 ? 11.796 -0.083 0.327 1.00 98.56 111 SER A C 1
ATOM 894 O O . SER A 1 111 ? 12.185 1.069 0.134 1.00 98.56 111 SER A O 1
ATOM 896 N N . LYS A 1 112 ? 12.450 -0.949 1.104 1.00 98.00 112 LYS A N 1
ATOM 897 C CA . LYS A 1 112 ? 13.753 -0.686 1.728 1.00 98.00 112 LYS A CA 1
ATOM 898 C C . LYS A 1 112 ? 14.912 -1.052 0.801 1.00 98.00 112 LYS A C 1
ATOM 900 O O . LYS A 1 112 ? 15.959 -0.423 0.883 1.00 98.00 112 LYS A O 1
ATOM 905 N N . THR A 1 113 ? 14.738 -2.052 -0.069 1.00 98.50 113 THR A N 1
ATOM 906 C CA . THR A 1 113 ? 15.822 -2.582 -0.920 1.00 98.50 113 THR A CA 1
ATOM 907 C C . THR A 1 113 ? 15.695 -2.209 -2.395 1.00 98.50 113 THR A C 1
ATOM 909 O O . THR A 1 113 ? 16.667 -2.333 -3.138 1.00 98.50 113 THR A O 1
ATOM 912 N N . CYS A 1 114 ? 14.527 -1.744 -2.847 1.00 98.38 114 CYS A N 1
ATOM 913 C CA . CYS A 1 114 ? 14.280 -1.488 -4.260 1.00 98.38 114 CYS A CA 1
ATOM 914 C C . CYS A 1 114 ? 13.358 -0.292 -4.519 1.00 98.38 114 CYS A C 1
ATOM 916 O O . CYS A 1 114 ? 12.137 -0.407 -4.589 1.00 98.38 114 CYS A O 1
ATOM 918 N N . THR A 1 115 ? 13.968 0.875 -4.716 1.00 97.50 115 THR A N 1
ATOM 919 C CA . THR A 1 115 ? 13.276 2.144 -5.010 1.00 97.50 115 THR A CA 1
ATOM 920 C C . THR A 1 115 ? 13.559 2.674 -6.420 1.00 97.50 115 THR A C 1
ATOM 922 O O . THR A 1 115 ? 12.960 3.659 -6.853 1.00 97.50 115 THR A O 1
ATOM 925 N N . SER A 1 116 ? 14.459 2.019 -7.154 1.00 96.75 116 SER A N 1
ATOM 926 C CA . SER A 1 116 ? 14.924 2.452 -8.469 1.00 96.75 116 SER A CA 1
ATOM 927 C C . SER A 1 116 ? 13.987 1.949 -9.587 1.00 96.75 116 SER A C 1
ATOM 929 O O . SER A 1 116 ? 13.670 0.752 -9.631 1.00 96.75 116 SER A O 1
ATOM 931 N N . PRO A 1 117 ? 13.519 2.823 -10.503 1.00 96.50 117 PRO A N 1
ATOM 932 C CA . PRO A 1 117 ? 12.639 2.437 -11.607 1.00 96.50 117 PRO A CA 1
ATOM 933 C C . PRO A 1 117 ? 13.376 1.811 -12.802 1.00 96.50 117 PRO A C 1
ATOM 935 O O . PRO A 1 117 ? 12.722 1.455 -13.779 1.00 96.50 117 PRO A O 1
ATOM 938 N N . GLU A 1 118 ? 14.706 1.734 -12.775 1.00 96.44 118 GLU A N 1
ATOM 939 C CA . GLU A 1 118 ? 15.524 1.249 -13.890 1.00 96.44 118 GLU A CA 1
ATOM 940 C C . GLU A 1 118 ? 15.369 -0.263 -14.109 1.00 96.44 118 GLU A C 1
ATOM 942 O O . GLU A 1 118 ? 15.156 -1.028 -13.170 1.00 96.44 118 GLU A O 1
ATOM 947 N N . GLY A 1 119 ? 15.509 -0.707 -15.354 1.00 95.69 119 GLY A N 1
ATOM 948 C CA . GLY A 1 119 ? 15.517 -2.119 -15.730 1.00 95.69 119 GLY A CA 1
ATOM 949 C C . GLY A 1 119 ? 15.902 -2.294 -17.197 1.00 95.69 119 GLY A C 1
ATOM 950 O O . GLY A 1 119 ? 15.908 -1.325 -17.954 1.00 95.69 119 GLY A O 1
ATOM 951 N N . ALA A 1 120 ? 16.230 -3.523 -17.591 1.00 96.38 120 ALA A N 1
ATOM 952 C CA . ALA A 1 120 ? 16.684 -3.875 -18.935 1.00 96.38 120 ALA A CA 1
ATOM 953 C C . ALA A 1 120 ? 15.613 -3.637 -20.013 1.00 96.38 120 ALA A C 1
ATOM 955 O O . ALA A 1 120 ? 15.936 -3.267 -21.137 1.00 96.38 120 ALA A O 1
ATOM 956 N N . SER A 1 121 ? 14.335 -3.820 -19.671 1.00 97.38 121 SER A N 1
ATOM 957 C CA . SER A 1 121 ? 13.202 -3.580 -20.566 1.00 97.38 121 SER A CA 1
ATOM 958 C C . SER A 1 121 ? 12.099 -2.807 -19.849 1.00 97.38 121 SER A C 1
ATOM 960 O O . SER A 1 121 ? 11.833 -3.011 -18.662 1.00 97.38 121 SER A O 1
ATOM 962 N N . THR A 1 122 ? 11.468 -1.875 -20.565 1.00 97.56 122 THR A N 1
ATOM 963 C CA . THR A 1 122 ? 10.397 -1.027 -20.031 1.00 97.56 122 THR A CA 1
ATOM 964 C C . THR A 1 122 ? 9.261 -0.906 -21.036 1.00 97.56 122 THR A C 1
ATOM 966 O O . THR A 1 122 ? 9.501 -0.557 -22.189 1.00 97.56 122 THR A O 1
ATOM 969 N N . SER A 1 123 ? 8.023 -1.098 -20.587 1.00 97.31 123 SER A N 1
ATOM 970 C CA . SER A 1 123 ? 6.823 -0.857 -21.393 1.00 97.31 123 SER A CA 1
ATOM 971 C C . SER A 1 123 ? 5.738 -0.148 -20.584 1.00 97.31 123 SER A C 1
ATOM 973 O O . SER A 1 123 ? 5.787 -0.072 -19.353 1.00 97.31 123 SER A O 1
ATOM 975 N N . SER A 1 124 ? 4.732 0.376 -21.276 1.00 96.38 124 SER A N 1
ATOM 976 C CA . SER A 1 124 ? 3.453 0.717 -20.649 1.00 96.38 124 SER A CA 1
ATOM 977 C C . SER A 1 124 ? 2.617 -0.548 -20.444 1.00 96.38 124 SER A C 1
ATOM 979 O O . SER A 1 124 ? 2.841 -1.555 -21.118 1.00 96.38 124 SER A O 1
ATOM 981 N N . TRP A 1 125 ? 1.662 -0.493 -19.515 1.00 96.19 125 TRP A N 1
ATOM 982 C CA . TRP A 1 125 ? 0.625 -1.517 -19.352 1.00 96.19 125 TRP A CA 1
ATOM 983 C C . TRP A 1 125 ? -0.094 -1.827 -20.689 1.00 96.19 125 TRP A C 1
ATOM 985 O O . TRP A 1 125 ? -0.342 -0.882 -21.443 1.00 96.19 125 TRP A O 1
ATOM 995 N N . PRO A 1 126 ? -0.445 -3.097 -20.993 1.00 93.12 126 PRO A N 1
ATOM 996 C CA . PRO A 1 126 ? -0.252 -4.299 -20.168 1.00 93.12 126 PRO A CA 1
ATOM 997 C C . PRO A 1 126 ? 1.169 -4.863 -20.199 1.00 93.12 126 PRO A C 1
ATOM 999 O O . PRO A 1 126 ? 1.523 -5.652 -19.331 1.00 93.12 126 PRO A O 1
ATOM 1002 N N . GLY A 1 127 ? 1.997 -4.420 -21.146 1.00 89.56 127 GLY A N 1
ATOM 1003 C CA . GLY A 1 127 ? 3.318 -4.994 -21.380 1.00 89.56 127 GLY A CA 1
ATOM 1004 C C . GLY A 1 127 ? 3.266 -6.473 -21.762 1.00 89.56 127 GLY A C 1
ATOM 1005 O O . GLY A 1 127 ? 2.205 -7.023 -22.048 1.00 89.56 127 GLY A O 1
ATOM 1006 N N . HIS A 1 128 ? 4.438 -7.103 -21.772 1.00 90.94 128 HIS A N 1
ATOM 1007 C CA . HIS A 1 128 ? 4.584 -8.557 -21.872 1.00 90.94 128 HIS A CA 1
ATOM 1008 C C . HIS A 1 128 ? 5.101 -9.115 -20.542 1.00 90.94 128 HIS A C 1
ATOM 1010 O O . HIS A 1 128 ? 5.769 -8.396 -19.793 1.00 90.94 128 HIS A O 1
ATOM 1016 N N . ASP A 1 129 ? 4.872 -10.400 -20.274 1.00 86.19 129 ASP A N 1
ATOM 1017 C CA . ASP A 1 129 ? 5.288 -11.042 -19.017 1.00 86.19 129 ASP A CA 1
ATOM 1018 C C . ASP A 1 129 ? 6.802 -10.958 -18.773 1.00 86.19 129 ASP A C 1
ATOM 1020 O O . ASP A 1 129 ? 7.239 -10.762 -17.633 1.00 86.19 129 ASP A O 1
ATOM 1024 N N . GLU A 1 130 ? 7.595 -10.997 -19.848 1.00 92.81 130 GLU A N 1
ATOM 1025 C CA . GLU A 1 130 ? 9.058 -10.848 -19.833 1.00 92.81 130 GLU A CA 1
ATOM 1026 C C . GLU A 1 130 ? 9.537 -9.402 -19.658 1.00 92.81 130 GLU A C 1
ATOM 1028 O O . GLU A 1 130 ? 10.715 -9.146 -19.404 1.00 92.81 130 GLU A O 1
ATOM 1033 N N . THR A 1 131 ? 8.641 -8.417 -19.779 1.00 96.81 131 THR A N 1
ATOM 1034 C CA . THR A 1 131 ? 9.022 -7.019 -19.567 1.00 96.81 131 THR A CA 1
ATOM 1035 C C . THR A 1 131 ? 9.369 -6.817 -18.101 1.00 96.81 131 THR A C 1
ATOM 1037 O O . THR A 1 131 ? 8.551 -7.084 -17.217 1.00 96.81 131 THR A O 1
ATOM 1040 N N . GLN A 1 132 ? 10.564 -6.302 -17.822 1.00 97.75 132 GLN A N 1
ATOM 1041 C CA . GLN A 1 132 ? 11.023 -6.130 -16.453 1.00 97.75 132 GLN A CA 1
ATOM 1042 C C . GLN A 1 132 ? 10.270 -4.997 -15.753 1.00 97.75 132 GLN A C 1
ATOM 1044 O O . GLN A 1 132 ? 9.795 -5.184 -14.636 1.00 97.75 132 GLN A O 1
ATOM 1049 N N . VAL A 1 133 ? 10.116 -3.842 -16.403 1.00 98.56 133 VAL A N 1
ATOM 1050 C CA . VAL A 1 133 ? 9.482 -2.656 -15.814 1.00 98.56 133 VAL A CA 1
ATOM 1051 C C . VAL A 1 133 ? 8.202 -2.300 -16.561 1.00 98.56 133 VAL A C 1
ATOM 1053 O O . VAL A 1 133 ? 8.238 -1.934 -17.734 1.00 98.56 133 VAL A O 1
ATOM 1056 N N . ILE A 1 134 ? 7.066 -2.334 -15.866 1.00 98.25 134 ILE A N 1
ATOM 1057 C CA . ILE A 1 134 ? 5.774 -1.922 -16.429 1.00 98.25 134 ILE A CA 1
ATOM 1058 C C . ILE A 1 134 ? 5.341 -0.595 -15.812 1.00 98.25 134 ILE A C 1
ATOM 1060 O O . ILE A 1 134 ? 5.249 -0.460 -14.593 1.00 98.25 134 ILE A O 1
ATOM 1064 N N . LYS A 1 135 ? 5.050 0.400 -16.652 1.00 97.81 135 LYS A N 1
ATOM 1065 C CA . LYS A 1 135 ? 4.459 1.678 -16.235 1.00 97.81 135 LYS A CA 1
ATOM 1066 C C . LYS A 1 135 ? 2.942 1.553 -16.232 1.00 97.81 135 LYS A C 1
ATOM 1068 O O . LYS A 1 135 ? 2.333 1.359 -17.287 1.00 97.81 135 LYS A O 1
ATOM 1073 N N . LEU A 1 136 ? 2.339 1.682 -15.054 1.00 96.75 136 LEU A N 1
ATOM 1074 C CA . LEU A 1 136 ? 0.896 1.560 -14.897 1.00 96.75 136 LEU A CA 1
ATOM 1075 C C . LEU A 1 136 ? 0.221 2.936 -15.044 1.00 96.75 136 LEU A C 1
ATOM 1077 O O . LEU A 1 136 ? 0.604 3.875 -14.338 1.00 96.75 136 LEU A O 1
ATOM 1081 N N . PRO A 1 137 ? -0.771 3.089 -15.941 1.00 95.12 137 PRO A N 1
ATOM 1082 C CA . PRO A 1 137 ? -1.534 4.323 -16.053 1.00 95.12 137 PRO A CA 1
ATOM 1083 C C . PRO A 1 137 ? -2.513 4.476 -14.883 1.00 95.12 137 PRO A C 1
ATOM 1085 O O . PRO A 1 137 ? -2.737 3.559 -14.084 1.00 95.12 137 PRO A O 1
ATOM 1088 N N . VAL A 1 138 ? -3.140 5.649 -14.798 1.00 93.75 138 VAL A N 1
ATOM 1089 C CA . VAL A 1 138 ? -4.283 5.850 -13.904 1.00 93.75 138 VAL A CA 1
ATOM 1090 C C . VAL A 1 138 ? -5.424 4.908 -14.289 1.00 93.75 138 VAL A C 1
ATOM 1092 O O . VAL A 1 138 ? -5.600 4.572 -15.458 1.00 93.75 138 VAL A O 1
ATOM 1095 N N . ILE A 1 139 ? -6.225 4.508 -13.301 1.00 90.69 139 ILE A N 1
ATOM 1096 C CA . ILE A 1 139 ? -7.343 3.575 -13.504 1.00 90.69 139 ILE A CA 1
ATOM 1097 C C . ILE A 1 139 ? -8.362 4.065 -14.552 1.00 90.69 139 ILE A C 1
ATOM 1099 O O . ILE A 1 139 ? -9.028 3.260 -15.191 1.00 90.69 139 ILE A O 1
ATOM 1103 N N . ASP A 1 140 ? -8.448 5.378 -14.773 1.00 90.12 140 ASP A N 1
ATOM 1104 C CA . ASP A 1 140 ? -9.381 5.989 -15.724 1.00 90.12 140 ASP A CA 1
ATOM 1105 C C . ASP A 1 140 ? -8.993 5.690 -17.188 1.00 90.12 140 ASP A C 1
ATOM 1107 O O . ASP A 1 140 ? -9.857 5.675 -18.060 1.00 90.12 140 ASP A O 1
ATOM 1111 N N . SER A 1 141 ? -7.708 5.428 -17.460 1.00 91.19 141 SER A N 1
ATOM 1112 C CA . SER A 1 141 ? -7.163 5.189 -18.804 1.00 91.19 141 SER A CA 1
ATOM 1113 C C . SER A 1 141 ? -6.523 3.808 -18.978 1.00 91.19 141 SER A C 1
ATOM 1115 O O . SER A 1 141 ? -5.859 3.559 -19.985 1.00 91.19 141 SER A O 1
ATOM 1117 N N . ILE A 1 142 ? -6.704 2.895 -18.017 1.00 92.56 142 ILE A N 1
ATOM 1118 C CA . ILE A 1 142 ? -6.144 1.545 -18.111 1.00 92.56 142 ILE A CA 1
ATOM 1119 C C . ILE A 1 142 ? -6.884 0.696 -19.152 1.00 92.56 142 ILE A C 1
ATOM 1121 O O . ILE A 1 142 ? -8.103 0.523 -19.092 1.00 92.56 142 ILE A O 1
ATOM 1125 N N . SER A 1 143 ? -6.120 0.124 -20.084 1.00 91.50 143 SER A N 1
ATOM 1126 C CA . SER A 1 143 ? -6.599 -0.834 -21.079 1.00 91.50 143 SER A CA 1
ATOM 1127 C C . SER A 1 143 ? -5.491 -1.843 -21.422 1.00 91.50 143 SER A C 1
ATOM 1129 O O . SER A 1 143 ? -4.356 -1.412 -21.636 1.00 91.50 143 SER A O 1
ATOM 1131 N N . PRO A 1 144 ? -5.777 -3.159 -21.463 1.00 93.88 144 PRO A N 1
ATOM 1132 C CA . PRO A 1 144 ? -7.013 -3.796 -21.005 1.00 93.88 144 PRO A CA 1
ATOM 1133 C C . PRO A 1 144 ? -7.173 -3.657 -19.484 1.00 93.88 144 PRO A C 1
ATOM 1135 O O . PRO A 1 144 ? -6.189 -3.484 -18.763 1.00 93.88 144 PRO A O 1
ATOM 1138 N N . ARG A 1 145 ? -8.410 -3.726 -18.979 1.00 91.31 145 ARG A N 1
ATOM 1139 C CA . ARG A 1 145 ? -8.652 -3.717 -17.529 1.00 91.31 145 ARG A CA 1
ATOM 1140 C C . ARG A 1 145 ? -8.219 -5.058 -16.931 1.00 91.31 145 ARG A C 1
ATOM 1142 O O . ARG A 1 145 ? -8.741 -6.084 -17.366 1.00 91.31 145 ARG A O 1
ATOM 1149 N N . PRO A 1 146 ? -7.295 -5.078 -15.957 1.00 88.69 146 PRO A N 1
ATOM 1150 C CA . PRO A 1 146 ? -6.908 -6.320 -15.320 1.00 88.69 146 PRO A CA 1
ATOM 1151 C C . PRO A 1 146 ? -8.046 -6.872 -14.470 1.00 88.69 146 PRO A C 1
ATOM 1153 O O . PRO A 1 146 ? -8.904 -6.136 -13.986 1.00 88.69 146 PRO A O 1
ATOM 1156 N N . ALA A 1 147 ? -8.015 -8.183 -14.265 1.00 88.56 147 ALA A N 1
ATOM 1157 C CA . ALA A 1 147 ? -9.058 -8.884 -13.542 1.00 88.56 147 ALA A CA 1
ATOM 1158 C C . ALA A 1 147 ? -9.063 -8.475 -12.054 1.00 88.56 147 ALA A C 1
ATOM 1160 O O . ALA A 1 147 ? -10.089 -8.069 -11.527 1.00 88.56 147 ALA A O 1
ATOM 1161 N N . TYR A 1 148 ? -7.889 -8.408 -11.426 1.00 86.19 148 TYR A N 1
ATOM 1162 C CA . TYR A 1 148 ? -7.663 -8.097 -10.006 1.00 86.19 148 TYR A CA 1
ATOM 1163 C C . TYR A 1 148 ? -7.930 -6.635 -9.578 1.00 86.19 148 TYR A C 1
ATOM 1165 O O . TYR A 1 148 ? -7.398 -6.169 -8.572 1.00 86.19 148 TYR A O 1
ATOM 1173 N N . LEU A 1 149 ? -8.741 -5.870 -10.314 1.00 86.00 149 LEU A N 1
ATOM 1174 C CA . LEU A 1 149 ? -9.232 -4.582 -9.819 1.00 86.00 149 LEU A CA 1
ATOM 1175 C C . LEU A 1 149 ? -10.251 -4.800 -8.686 1.00 86.00 149 LEU A C 1
ATOM 1177 O O . LEU A 1 149 ? -10.980 -5.800 -8.694 1.00 86.00 149 LEU A O 1
ATOM 1181 N N . PRO A 1 150 ? -10.360 -3.869 -7.719 1.00 82.75 150 PRO A N 1
ATOM 1182 C CA . PRO A 1 150 ? -11.480 -3.861 -6.784 1.00 82.75 150 PRO A CA 1
ATOM 1183 C C . PRO A 1 150 ? -12.825 -4.004 -7.526 1.00 82.75 150 PRO A C 1
ATOM 1185 O O . PRO A 1 150 ? -13.014 -3.409 -8.584 1.00 82.75 150 PRO A O 1
ATOM 1188 N N . LEU A 1 151 ? -13.785 -4.785 -7.024 1.00 84.88 151 LEU A N 1
ATOM 1189 C CA . LEU A 1 151 ? -13.912 -5.297 -5.648 1.00 84.88 151 LEU A CA 1
ATOM 1190 C C . LEU A 1 151 ? -13.261 -6.665 -5.365 1.00 84.88 151 LEU A C 1
ATOM 1192 O O . LEU A 1 151 ? -13.665 -7.350 -4.428 1.00 84.88 151 LEU A O 1
ATOM 1196 N N . SER A 1 152 ? -12.279 -7.088 -6.155 1.00 86.25 152 SER A N 1
ATOM 1197 C CA . SER A 1 152 ? -11.675 -8.405 -5.966 1.00 86.25 152 SER A CA 1
ATOM 1198 C C . SER A 1 152 ? -10.611 -8.496 -4.873 1.00 86.25 152 SER A C 1
ATOM 1200 O O . SER A 1 152 ? -9.919 -7.528 -4.552 1.00 86.25 152 SER A O 1
ATOM 1202 N N . ILE A 1 153 ? -10.490 -9.700 -4.308 1.00 92.62 153 ILE A N 1
ATOM 1203 C CA . ILE A 1 153 ? -9.506 -10.075 -3.287 1.00 92.62 153 ILE A CA 1
ATOM 1204 C C . ILE A 1 153 ? -8.768 -11.364 -3.691 1.00 92.62 153 ILE A C 1
ATOM 1206 O O . ILE A 1 153 ? -9.286 -12.114 -4.530 1.00 92.62 153 ILE A O 1
ATOM 1210 N N . PRO A 1 154 ? -7.591 -11.653 -3.099 1.00 94.50 154 PRO A N 1
ATOM 1211 C CA . PRO A 1 154 ? -6.874 -12.902 -3.349 1.00 94.50 154 PRO A CA 1
ATOM 1212 C C . PRO A 1 154 ? -7.733 -14.124 -3.004 1.00 94.50 154 PRO A C 1
ATOM 1214 O O . PRO A 1 154 ? -8.276 -14.220 -1.898 1.00 94.50 154 PRO A O 1
ATOM 1217 N N . LYS A 1 155 ? -7.868 -15.060 -3.950 1.00 94.56 155 LYS A N 1
ATOM 1218 C CA . LYS A 1 155 ? -8.754 -16.228 -3.814 1.00 94.56 155 LYS A CA 1
ATOM 1219 C C . LYS A 1 155 ? -8.382 -17.132 -2.640 1.00 94.56 155 LYS A C 1
ATOM 1221 O O . LYS A 1 155 ? -9.268 -17.688 -2.004 1.00 94.56 155 LYS A O 1
ATOM 1226 N N . ASP A 1 156 ? -7.099 -17.241 -2.309 1.00 96.19 156 ASP A N 1
ATOM 1227 C CA . ASP A 1 156 ? -6.625 -18.034 -1.171 1.00 96.19 156 ASP A CA 1
ATOM 1228 C C . ASP A 1 156 ? -7.034 -17.438 0.191 1.00 96.19 156 ASP A C 1
ATOM 1230 O O . ASP A 1 156 ? -7.147 -18.159 1.184 1.00 96.19 156 ASP A O 1
ATOM 1234 N N . LEU A 1 157 ? -7.291 -16.127 0.242 1.00 96.31 157 LEU A N 1
ATOM 1235 C CA . LEU A 1 157 ? -7.748 -15.430 1.445 1.00 96.31 157 LEU A CA 1
ATOM 1236 C C . LEU A 1 157 ? -9.278 -15.353 1.541 1.00 96.31 157 LEU A C 1
ATOM 1238 O O . LEU A 1 157 ? -9.798 -15.226 2.650 1.00 96.31 157 LEU A O 1
ATOM 1242 N N . GLU A 1 158 ? -9.996 -15.442 0.416 1.00 94.69 158 GLU A N 1
ATOM 1243 C CA . GLU A 1 158 ? -11.454 -15.250 0.337 1.00 94.69 158 GLU A CA 1
ATOM 1244 C C . GLU A 1 158 ? -12.231 -16.087 1.370 1.00 94.69 158 GLU A C 1
ATOM 1246 O O . GLU A 1 158 ? -12.958 -15.478 2.161 1.00 94.69 158 GLU A O 1
ATOM 1251 N N . PRO A 1 159 ? -12.020 -17.414 1.511 1.00 96.31 159 PRO A N 1
ATOM 1252 C CA . PRO A 1 159 ? -12.828 -18.214 2.432 1.00 96.31 159 PRO A CA 1
ATOM 1253 C C . PRO A 1 159 ? -12.607 -17.838 3.899 1.00 96.31 159 PRO A C 1
ATOM 1255 O O . PRO A 1 159 ? -13.504 -17.972 4.731 1.00 96.31 159 PRO A O 1
ATOM 1258 N N . ARG A 1 160 ? -11.394 -17.388 4.240 1.00 96.81 160 ARG A N 1
ATOM 1259 C CA . ARG A 1 160 ? -11.044 -16.961 5.600 1.00 96.81 160 ARG A CA 1
ATOM 1260 C C . ARG A 1 160 ? -11.611 -15.575 5.888 1.00 96.81 160 ARG A C 1
ATOM 1262 O O . ARG A 1 160 ? -12.224 -15.370 6.932 1.00 96.81 160 ARG A O 1
ATOM 1269 N N . LEU A 1 161 ? -11.482 -14.651 4.937 1.00 95.56 161 LEU A N 1
ATOM 1270 C CA . LEU A 1 161 ? -11.977 -13.283 5.075 1.00 95.56 161 LEU A CA 1
ATOM 1271 C C . LEU A 1 161 ? -13.500 -13.206 5.096 1.00 95.56 161 LEU A C 1
ATOM 1273 O O . LEU A 1 161 ? -14.041 -12.459 5.904 1.00 95.56 161 LEU A O 1
ATOM 1277 N N . SER A 1 162 ? -14.191 -14.004 4.284 1.00 94.12 162 SER A N 1
ATOM 1278 C CA . SER A 1 162 ? -15.656 -14.062 4.276 1.00 94.12 162 SER A CA 1
ATOM 1279 C C . SER A 1 162 ? -16.242 -14.587 5.590 1.00 94.12 162 SER A C 1
ATOM 1281 O O . SER A 1 162 ? -17.360 -14.218 5.937 1.00 94.12 162 SER A O 1
ATOM 1283 N N . ARG A 1 163 ? -15.489 -15.397 6.350 1.00 93.44 163 ARG A N 1
ATOM 1284 C CA . ARG A 1 163 ? -15.865 -15.804 7.717 1.00 93.44 163 ARG A CA 1
ATOM 1285 C C . ARG A 1 163 ? -15.529 -14.752 8.772 1.00 93.44 163 ARG A C 1
ATOM 1287 O O . ARG A 1 163 ? -16.219 -14.666 9.782 1.00 93.44 163 ARG A O 1
ATOM 1294 N N . LEU A 1 164 ? -14.452 -13.995 8.569 1.00 93.31 164 LEU A N 1
ATOM 1295 C CA . LEU A 1 164 ? -13.934 -13.059 9.564 1.00 93.31 164 LEU A CA 1
ATOM 1296 C C . LEU A 1 164 ? -14.588 -11.671 9.495 1.00 93.31 164 LEU A C 1
ATOM 1298 O O . LEU A 1 164 ? -14.829 -11.061 10.535 1.00 93.31 164 LEU A O 1
ATOM 1302 N N . HIS A 1 165 ? -14.811 -11.136 8.293 1.00 93.88 165 HIS A N 1
ATOM 1303 C CA . HIS A 1 165 ? -15.101 -9.719 8.080 1.00 93.88 165 HIS A CA 1
ATOM 1304 C C . HIS A 1 165 ? -16.375 -9.519 7.249 1.00 93.88 165 HIS A C 1
ATOM 1306 O O . HIS A 1 165 ? -16.545 -10.132 6.196 1.00 93.88 165 HIS A O 1
ATOM 1312 N N . GLY A 1 166 ? -17.248 -8.603 7.687 1.00 92.62 166 GLY A N 1
ATOM 1313 C CA . GLY A 1 166 ? -18.504 -8.292 6.986 1.00 92.62 166 GLY A CA 1
ATOM 1314 C C . GLY A 1 166 ? -18.298 -7.724 5.575 1.00 92.62 166 GLY A C 1
ATOM 1315 O O . GLY A 1 166 ? -19.138 -7.915 4.698 1.00 92.62 166 GLY A O 1
ATOM 1316 N N . ASP A 1 167 ? -17.143 -7.097 5.338 1.00 94.38 167 ASP A N 1
ATOM 1317 C CA . ASP A 1 167 ? -16.727 -6.571 4.034 1.00 94.38 167 ASP A CA 1
ATOM 1318 C C . ASP A 1 167 ? -15.255 -6.936 3.715 1.00 94.38 167 ASP A C 1
ATOM 1320 O O . ASP A 1 167 ? -14.331 -6.200 4.084 1.00 94.38 167 ASP A O 1
ATOM 1324 N N . PRO A 1 168 ? -14.990 -8.097 3.091 1.00 94.81 168 PRO A N 1
ATOM 1325 C CA . PRO A 1 168 ? -13.630 -8.575 2.830 1.00 94.81 168 PRO A CA 1
ATOM 1326 C C . PRO A 1 168 ? -12.756 -7.650 1.974 1.00 94.81 168 PRO A C 1
ATOM 1328 O O . PRO A 1 168 ? -11.542 -7.595 2.182 1.00 94.81 168 PRO A O 1
ATOM 1331 N N . ILE A 1 169 ? -13.341 -6.907 1.028 1.00 93.75 169 ILE A N 1
ATOM 1332 C CA . ILE A 1 169 ? -12.570 -6.013 0.152 1.00 93.75 169 ILE A CA 1
ATOM 1333 C C . ILE A 1 169 ? -12.058 -4.795 0.921 1.00 93.75 169 ILE A C 1
ATOM 1335 O O . ILE A 1 169 ? -10.911 -4.385 0.733 1.00 93.75 169 ILE A O 1
ATOM 1339 N N . VAL A 1 170 ? -12.857 -4.260 1.848 1.00 95.31 170 VAL A N 1
ATOM 1340 C CA . VAL A 1 170 ? -12.411 -3.180 2.738 1.00 95.31 170 VAL A CA 1
ATOM 1341 C C . VAL A 1 170 ? -11.259 -3.650 3.623 1.00 95.31 170 VAL A C 1
ATOM 1343 O O . VAL A 1 170 ? -10.276 -2.923 3.774 1.00 95.31 170 VAL A O 1
ATOM 1346 N N . TRP A 1 171 ? -11.324 -4.878 4.148 1.00 96.69 171 TRP A N 1
ATOM 1347 C CA . TRP A 1 171 ? -10.215 -5.451 4.916 1.00 96.69 171 TRP A CA 1
ATOM 1348 C C . TRP A 1 171 ? -8.941 -5.578 4.067 1.00 96.69 171 TRP A C 1
ATOM 1350 O O . TRP A 1 171 ? -7.862 -5.180 4.512 1.00 96.69 171 TRP A O 1
ATOM 1360 N N . TRP A 1 172 ? -9.064 -6.072 2.830 1.00 96.69 172 TRP A N 1
ATOM 1361 C CA . TRP A 1 172 ? -7.937 -6.229 1.905 1.00 96.69 172 TRP A CA 1
ATOM 1362 C C . TRP A 1 172 ? -7.260 -4.890 1.585 1.00 96.69 172 TRP A C 1
ATOM 1364 O O . TRP A 1 172 ? -6.046 -4.748 1.750 1.00 96.69 172 TRP A O 1
ATOM 1374 N N . ILE A 1 173 ? -8.046 -3.873 1.223 1.00 96.81 173 ILE A N 1
ATOM 1375 C CA . ILE A 1 173 ? -7.553 -2.504 1.010 1.00 96.81 173 ILE A CA 1
ATOM 1376 C C . ILE A 1 173 ? -6.908 -1.952 2.290 1.00 96.81 173 ILE A C 1
ATOM 1378 O O . ILE A 1 173 ? -5.857 -1.310 2.229 1.00 96.81 173 ILE A O 1
ATOM 1382 N N . GLY A 1 174 ? -7.493 -2.247 3.453 1.00 97.50 174 GLY A N 1
ATOM 1383 C CA . GLY A 1 174 ? -6.953 -1.881 4.759 1.00 97.50 174 GLY A CA 1
ATOM 1384 C C . GLY A 1 174 ? -5.542 -2.421 5.004 1.00 97.50 174 GLY A C 1
ATOM 1385 O O . GLY A 1 174 ? -4.707 -1.696 5.542 1.00 97.50 174 GLY A O 1
ATOM 1386 N N . GLN A 1 175 ? -5.224 -3.641 4.557 1.00 98.19 175 GLN A N 1
ATOM 1387 C CA . GLN A 1 175 ? -3.867 -4.191 4.678 1.00 98.19 175 GLN A CA 1
ATOM 1388 C C . GLN A 1 175 ? -2.850 -3.459 3.799 1.00 98.19 175 GLN A C 1
ATOM 1390 O O . GLN A 1 175 ? -1.722 -3.213 4.231 1.00 98.19 175 GLN A O 1
ATOM 1395 N N . ILE A 1 176 ? -3.248 -3.072 2.588 1.00 98.25 176 ILE A N 1
ATOM 1396 C CA . ILE A 1 176 ? -2.389 -2.301 1.682 1.00 98.25 176 ILE A CA 1
ATOM 1397 C C . ILE A 1 176 ? -2.131 -0.910 2.265 1.00 98.25 176 ILE A C 1
ATOM 1399 O O . ILE A 1 176 ? -0.987 -0.461 2.316 1.00 98.25 176 ILE A O 1
ATOM 1403 N N . LEU A 1 177 ? -3.175 -0.250 2.773 1.00 98.19 177 LEU A N 1
ATOM 1404 C CA . LEU A 1 177 ? -3.043 1.032 3.464 1.00 98.19 177 LEU A CA 1
ATOM 1405 C C . LEU A 1 177 ? -2.177 0.921 4.721 1.00 98.19 177 LEU A C 1
ATOM 1407 O O . LEU A 1 177 ? -1.337 1.786 4.934 1.00 98.19 177 LEU A O 1
ATOM 1411 N N . LYS A 1 178 ? -2.323 -0.149 5.514 1.00 98.38 178 LYS A N 1
ATOM 1412 C CA . LYS A 1 178 ? -1.467 -0.424 6.681 1.00 98.38 178 LYS A CA 1
ATOM 1413 C C . LYS A 1 178 ? 0.009 -0.504 6.288 1.00 98.38 178 LYS A C 1
ATOM 1415 O O . LYS A 1 178 ? 0.844 0.062 6.986 1.00 98.38 178 LYS A O 1
ATOM 1420 N N . TYR A 1 179 ? 0.326 -1.159 5.170 1.00 98.75 179 TYR A N 1
ATOM 1421 C CA . TYR A 1 179 ? 1.700 -1.242 4.677 1.00 98.75 179 TYR A CA 1
ATOM 1422 C C . TYR A 1 179 ? 2.208 0.114 4.160 1.00 98.75 179 TYR A C 1
ATOM 1424 O O . TYR A 1 179 ? 3.348 0.490 4.419 1.00 98.75 179 TYR A O 1
ATOM 1432 N N . LEU A 1 180 ? 1.379 0.867 3.431 1.00 98.38 180 LEU A N 1
ATOM 1433 C CA . LEU A 1 180 ? 1.757 2.179 2.895 1.00 98.38 180 LEU A CA 1
ATOM 1434 C C . LEU A 1 180 ? 1.952 3.218 4.010 1.00 98.38 180 LEU A C 1
ATOM 1436 O O . LEU A 1 180 ? 2.930 3.959 4.008 1.00 98.38 180 LEU A O 1
ATOM 1440 N N . PHE A 1 181 ? 1.051 3.263 4.989 1.00 97.25 181 PHE A N 1
ATOM 1441 C CA . PHE A 1 181 ? 1.034 4.254 6.065 1.00 97.25 181 PHE A CA 1
ATOM 1442 C C . PHE A 1 181 ? 1.948 3.910 7.237 1.00 97.25 181 PHE A C 1
ATOM 1444 O O . PHE A 1 181 ? 1.569 4.050 8.398 1.00 97.25 181 PHE A O 1
ATOM 1451 N N . LYS A 1 182 ? 3.186 3.527 6.935 1.00 97.62 182 LYS A N 1
ATOM 1452 C CA . LYS A 1 182 ? 4.273 3.511 7.914 1.00 97.62 182 LYS A CA 1
ATOM 1453 C C . LYS A 1 182 ? 4.786 4.948 8.061 1.00 97.62 182 LYS A C 1
ATOM 1455 O O . LYS A 1 182 ? 5.385 5.454 7.115 1.00 97.62 182 LYS A O 1
ATOM 1460 N N . PRO A 1 183 ? 4.489 5.675 9.153 1.00 97.75 183 PRO A N 1
ATOM 1461 C CA . PRO A 1 183 ? 4.886 7.074 9.278 1.00 97.75 183 PRO A CA 1
ATOM 1462 C C . PRO A 1 183 ? 6.396 7.194 9.492 1.00 97.75 183 PRO A C 1
ATOM 1464 O O . PRO A 1 183 ? 6.987 6.395 10.214 1.00 97.75 183 PRO A O 1
ATOM 1467 N N . GLN A 1 184 ? 7.002 8.256 8.962 1.00 97.94 184 GLN A N 1
ATOM 1468 C CA . GLN A 1 184 ? 8.359 8.632 9.366 1.00 97.94 184 GLN A CA 1
ATOM 1469 C C . GLN A 1 184 ? 8.413 8.932 10.875 1.00 97.94 184 GLN A C 1
ATOM 1471 O O . GLN A 1 184 ? 7.408 9.401 11.427 1.00 97.94 184 GLN A O 1
ATOM 1476 N N . PRO A 1 185 ? 9.575 8.784 11.544 1.00 97.81 185 PRO A N 1
ATOM 1477 C CA . PRO A 1 185 ? 9.715 9.082 12.972 1.00 97.81 185 PRO A CA 1
ATOM 1478 C C . PRO A 1 185 ? 9.171 10.465 13.354 1.00 97.81 185 PRO A C 1
ATOM 1480 O O . PRO A 1 185 ? 8.334 10.573 14.244 1.00 97.81 185 PRO A O 1
ATOM 1483 N N . LYS A 1 186 ? 9.519 11.507 12.586 1.00 97.06 186 LYS A N 1
ATOM 1484 C CA . LYS A 1 186 ? 9.013 12.874 12.807 1.00 97.06 186 LYS A CA 1
ATOM 1485 C C . LYS A 1 186 ? 7.481 12.975 12.738 1.00 97.06 186 LYS A C 1
ATOM 1487 O O . LYS A 1 186 ? 6.876 13.716 13.506 1.00 97.06 186 LYS A O 1
ATOM 1492 N N . THR A 1 187 ? 6.855 12.233 11.822 1.00 97.25 187 THR A N 1
ATOM 1493 C CA . THR A 1 187 ? 5.400 12.222 11.626 1.00 97.25 187 THR A CA 1
ATOM 1494 C C . THR A 1 187 ? 4.730 11.500 12.787 1.00 97.25 187 THR A C 1
ATOM 1496 O O . THR A 1 187 ? 3.744 11.992 13.330 1.00 97.25 187 THR A O 1
ATOM 1499 N N . ARG A 1 188 ? 5.290 10.362 13.210 1.00 97.44 188 ARG A N 1
ATOM 1500 C CA . ARG A 1 188 ? 4.813 9.606 14.372 1.00 97.44 188 ARG A CA 1
ATOM 1501 C C . ARG A 1 188 ? 4.872 10.448 15.647 1.00 97.44 188 ARG A C 1
ATOM 1503 O O . ARG A 1 188 ? 3.884 10.511 16.374 1.00 97.44 188 ARG A O 1
ATOM 1510 N N . ASP A 1 189 ? 5.984 11.141 15.873 1.00 97.94 189 ASP A N 1
ATOM 1511 C CA . ASP A 1 189 ? 6.176 11.983 17.056 1.00 97.94 189 ASP A CA 1
ATOM 1512 C C . ASP A 1 189 ? 5.219 13.179 17.057 1.00 97.94 189 ASP A C 1
ATOM 1514 O O . ASP A 1 189 ? 4.648 13.523 18.092 1.00 97.94 189 ASP A O 1
ATOM 1518 N N . PHE A 1 190 ? 5.001 13.795 15.890 1.00 97.31 190 PHE A N 1
ATOM 1519 C CA . PHE A 1 190 ? 4.005 14.852 15.726 1.00 97.31 190 PHE A CA 1
ATOM 1520 C C . PHE A 1 190 ? 2.593 14.361 16.077 1.00 97.31 190 PHE A C 1
ATOM 1522 O O . PHE A 1 190 ? 1.899 15.017 16.854 1.00 97.31 190 PHE A O 1
ATOM 1529 N N . LEU A 1 191 ? 2.182 13.202 15.547 1.00 96.56 191 LEU A N 1
ATOM 1530 C CA . LEU A 1 191 ? 0.861 12.624 15.811 1.00 96.56 191 LEU A CA 1
ATOM 1531 C C . LEU A 1 191 ? 0.671 12.281 17.294 1.00 96.56 191 LEU A C 1
ATOM 1533 O O . LEU A 1 191 ? -0.380 12.596 17.847 1.00 96.56 191 LEU A O 1
ATOM 1537 N N . SER A 1 192 ? 1.688 11.704 17.945 1.00 96.19 192 SER A N 1
ATOM 1538 C CA . SER A 1 192 ? 1.641 11.378 19.379 1.00 96.19 192 SER A CA 1
ATOM 1539 C C . SER A 1 192 ? 1.464 12.632 20.235 1.00 96.19 192 SER A C 1
ATOM 1541 O O . SER A 1 192 ? 0.505 12.735 20.997 1.00 96.19 192 SER A O 1
ATOM 1543 N N . LYS A 1 193 ? 2.325 13.641 20.033 1.00 97.62 193 LYS A N 1
ATOM 1544 C CA . LYS A 1 193 ? 2.270 14.913 20.774 1.00 97.62 193 LYS A CA 1
ATOM 1545 C C . LYS A 1 193 ? 0.951 15.647 20.559 1.00 97.62 193 LYS A C 1
ATOM 1547 O O . LYS A 1 193 ? 0.421 16.265 21.479 1.00 97.62 193 LYS A O 1
ATOM 1552 N N . TYR A 1 194 ? 0.417 15.608 19.338 1.00 97.06 194 TYR A N 1
ATOM 1553 C CA . TYR A 1 194 ? -0.868 16.234 19.050 1.00 97.06 194 TYR A CA 1
ATOM 1554 C C . TYR A 1 194 ? -2.030 15.477 19.706 1.00 97.06 194 TYR A C 1
ATOM 1556 O O . TYR A 1 194 ? -2.930 16.117 20.243 1.00 97.06 194 TYR A O 1
ATOM 1564 N N . GLY A 1 195 ? -1.988 14.141 19.713 1.00 96.25 195 GLY A N 1
ATOM 1565 C CA . GLY A 1 195 ? -2.962 13.297 20.409 1.00 96.25 195 GLY A CA 1
ATOM 1566 C C . GLY A 1 195 ? -3.030 13.594 21.908 1.00 96.25 195 GLY A C 1
ATOM 1567 O O . GLY A 1 195 ? -4.121 13.789 22.441 1.00 96.25 195 GLY A O 1
ATOM 1568 N N . GLU A 1 196 ? -1.874 13.726 22.561 1.00 96.75 196 GLU A N 1
ATOM 1569 C CA . GLU A 1 196 ? -1.771 14.149 23.966 1.00 96.75 196 GLU A CA 1
ATOM 1570 C C . GLU A 1 196 ? -2.332 15.562 24.170 1.00 96.75 196 GLU A C 1
ATOM 1572 O O . GLU A 1 196 ? -3.149 15.791 25.060 1.00 96.75 196 GLU A O 1
ATOM 1577 N N . LYS A 1 197 ? -1.966 16.506 23.293 1.00 97.56 197 LYS A N 1
ATOM 1578 C CA . LYS A 1 197 ? -2.421 17.903 23.363 1.00 97.56 197 LYS A CA 1
ATOM 1579 C C . LYS A 1 197 ? -3.944 18.045 23.301 1.00 97.56 197 LYS A C 1
ATOM 1581 O O . LYS A 1 197 ? -4.490 18.929 23.956 1.00 97.56 197 LYS A O 1
ATOM 1586 N N . ILE A 1 198 ? -4.623 17.227 22.496 1.00 96.56 198 ILE A N 1
ATOM 1587 C CA . ILE A 1 198 ? -6.091 17.263 22.371 1.00 96.56 198 ILE A CA 1
ATOM 1588 C C . ILE A 1 198 ? -6.798 16.316 23.348 1.00 96.56 198 ILE A C 1
ATOM 1590 O O . ILE A 1 198 ? -8.019 16.190 23.278 1.00 96.56 198 ILE A O 1
ATOM 1594 N N . ASN A 1 199 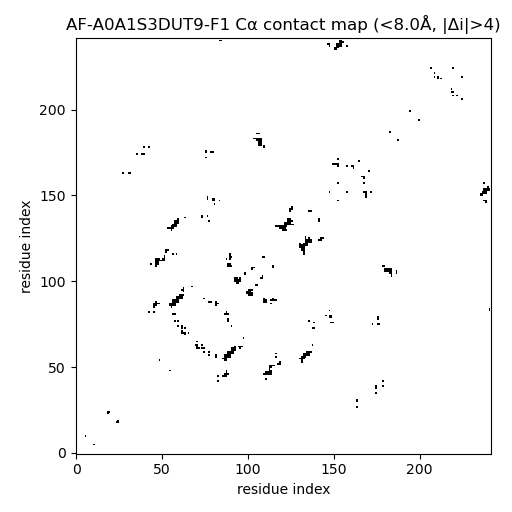? -6.047 15.645 24.228 1.00 95.00 199 ASN A N 1
ATOM 1595 C CA . ASN A 1 199 ? -6.540 14.599 25.117 1.00 95.00 199 ASN A CA 1
ATOM 1596 C C . ASN A 1 199 ? -7.364 13.531 24.368 1.00 95.00 199 ASN A C 1
ATOM 1598 O O . ASN A 1 199 ? -8.517 13.249 24.702 1.00 95.00 199 ASN A O 1
ATOM 1602 N N . PHE A 1 200 ? -6.797 12.982 23.288 1.00 94.75 200 PHE A N 1
ATOM 1603 C CA . PHE A 1 200 ? -7.472 12.002 22.438 1.00 94.75 200 PHE A CA 1
ATOM 1604 C C . PHE A 1 200 ? -7.645 10.662 23.173 1.00 94.75 200 PHE A C 1
ATOM 1606 O O . PHE A 1 200 ? -6.736 9.832 23.197 1.00 94.75 200 PHE A O 1
ATOM 1613 N N . GLN A 1 201 ? -8.822 10.440 23.763 1.00 93.75 201 GLN A N 1
ATOM 1614 C CA . GLN A 1 201 ? -9.115 9.279 24.611 1.00 93.75 201 GLN A CA 1
ATOM 1615 C C . GLN A 1 201 ? -10.455 8.612 24.266 1.00 93.75 201 GLN A C 1
ATOM 1617 O O . GLN A 1 201 ? -11.363 9.239 23.722 1.00 93.75 201 GLN A O 1
ATOM 1622 N N . LYS A 1 202 ? -10.578 7.316 24.577 1.00 92.75 202 LYS A N 1
ATOM 1623 C CA . LYS A 1 202 ? -11.810 6.532 24.380 1.00 92.75 202 LYS A CA 1
ATOM 1624 C C . LYS A 1 202 ? -12.806 6.759 25.538 1.0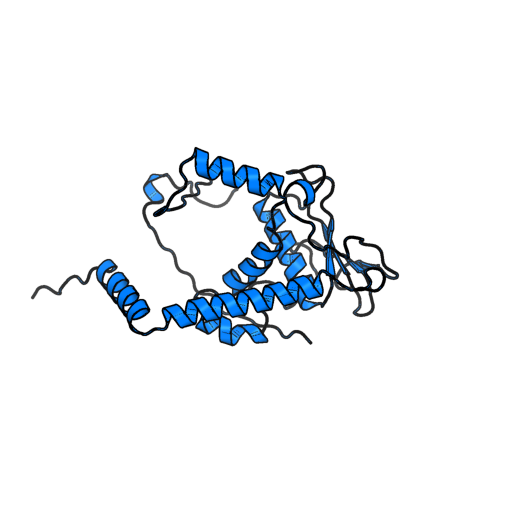0 92.75 202 LYS A C 1
ATOM 1626 O O . LYS A 1 202 ? -12.358 7.034 26.648 1.00 92.75 202 LYS A O 1
ATOM 1631 N N . PRO A 1 203 ? -14.122 6.558 25.320 1.00 92.31 203 PRO A N 1
ATOM 1632 C CA . PRO A 1 203 ? -14.774 6.280 24.039 1.00 92.31 203 PRO A CA 1
ATOM 1633 C C . PRO A 1 203 ? -14.864 7.542 23.169 1.00 92.31 203 PRO A C 1
ATOM 1635 O O . PRO A 1 203 ? -15.145 8.629 23.661 1.00 92.31 203 PRO A O 1
ATOM 1638 N N . ILE A 1 204 ? -14.639 7.396 21.862 1.00 90.19 204 ILE A N 1
ATOM 1639 C CA . ILE A 1 204 ? -14.664 8.505 20.901 1.00 90.19 204 ILE A CA 1
ATOM 1640 C C . ILE A 1 204 ? -15.356 8.076 19.610 1.00 90.19 204 ILE A C 1
ATOM 1642 O O . ILE A 1 204 ? -15.180 6.950 19.148 1.00 90.19 204 ILE A O 1
ATOM 1646 N N . VAL A 1 205 ? -16.126 8.990 19.020 1.00 90.44 205 VAL A N 1
ATOM 1647 C CA . VAL A 1 205 ? -16.758 8.821 17.707 1.00 90.44 205 VAL A CA 1
ATOM 1648 C C . VAL A 1 205 ? -16.178 9.866 16.760 1.00 90.44 205 VAL A C 1
ATOM 1650 O O . VAL A 1 205 ? -16.256 11.065 17.024 1.00 90.44 205 VAL A O 1
ATOM 1653 N N . GLY A 1 206 ? -15.584 9.420 15.654 1.00 88.12 206 GLY A N 1
ATOM 1654 C CA . GLY A 1 206 ? -15.103 10.314 14.604 1.00 88.12 206 GLY A CA 1
ATOM 1655 C C . GLY A 1 206 ? -16.259 10.813 13.736 1.00 88.12 206 GLY A C 1
ATOM 1656 O O . GLY A 1 206 ? -17.038 10.014 13.227 1.00 88.12 206 GLY A O 1
ATOM 1657 N N . SER A 1 207 ? -16.355 12.127 13.529 1.00 82.69 207 SER A N 1
ATOM 1658 C CA . SER A 1 207 ? -17.316 12.736 12.603 1.00 82.69 207 SER A CA 1
ATOM 1659 C C . SER A 1 207 ? -16.569 13.604 11.594 1.00 82.69 207 SER A C 1
ATOM 1661 O O . SER A 1 207 ? -15.974 14.620 11.954 1.00 82.69 207 SER A O 1
ATOM 1663 N N . GLY A 1 208 ? -16.563 13.179 10.330 1.00 78.81 208 GLY A N 1
ATOM 1664 C CA . GLY A 1 208 ? -15.994 13.938 9.219 1.00 78.81 208 GLY A CA 1
ATOM 1665 C C . GLY A 1 208 ? -17.089 14.688 8.469 1.00 78.81 208 GLY A C 1
ATOM 1666 O O . GLY A 1 208 ? -18.040 14.072 7.995 1.00 78.81 208 GLY A O 1
ATOM 1667 N N . ILE A 1 209 ? -16.954 16.010 8.340 1.00 78.25 209 ILE A N 1
ATOM 1668 C CA . ILE A 1 209 ? -17.900 16.848 7.593 1.00 78.25 209 ILE A CA 1
ATOM 1669 C C . ILE A 1 209 ? -17.171 17.473 6.407 1.00 78.25 209 ILE A C 1
ATOM 1671 O O . ILE A 1 209 ? -16.367 18.390 6.571 1.00 78.25 209 ILE A O 1
ATOM 1675 N N . ASN A 1 210 ? -17.496 17.002 5.206 1.00 73.06 210 ASN A N 1
ATOM 1676 C CA . ASN A 1 210 ? -16.993 17.573 3.962 1.00 73.06 210 ASN A CA 1
ATOM 1677 C C . ASN A 1 210 ? -17.996 18.610 3.440 1.00 73.06 210 ASN A C 1
ATOM 1679 O O . ASN A 1 210 ? -18.996 18.255 2.827 1.00 73.06 210 ASN A O 1
ATOM 1683 N N . ASN A 1 211 ? -17.728 19.896 3.696 1.00 65.81 211 ASN A N 1
ATOM 1684 C CA . ASN A 1 211 ? -18.557 21.018 3.221 1.00 65.81 211 ASN A CA 1
ATOM 1685 C C . ASN A 1 211 ? -18.111 21.579 1.859 1.00 65.81 211 ASN A C 1
ATOM 1687 O O . ASN A 1 211 ? -18.706 22.534 1.363 1.00 65.81 211 ASN A O 1
ATOM 1691 N N . LEU A 1 212 ? -17.044 21.033 1.274 1.00 58.56 212 LEU A N 1
ATOM 1692 C CA . LEU A 1 212 ? -16.575 21.429 -0.049 1.00 58.56 212 LEU A CA 1
ATOM 1693 C C . LEU A 1 212 ? -17.490 20.780 -1.091 1.00 58.56 212 LEU A C 1
ATOM 1695 O O . LEU A 1 212 ? -17.520 19.557 -1.209 1.00 58.56 212 LEU A O 1
ATOM 1699 N N . VAL A 1 213 ? -18.256 21.601 -1.809 1.00 52.88 213 VAL A N 1
ATOM 1700 C CA . VAL A 1 213 ? -19.129 21.153 -2.898 1.00 52.88 213 VAL A CA 1
ATOM 1701 C C . VAL A 1 213 ? -18.248 20.637 -4.034 1.00 52.88 213 VAL A C 1
ATOM 1703 O O . VAL A 1 213 ? -17.586 21.408 -4.723 1.00 52.88 213 VAL A O 1
ATOM 1706 N N . VAL A 1 214 ? -18.225 19.320 -4.207 1.00 52.47 214 VAL A N 1
ATOM 1707 C CA . VAL A 1 214 ? -17.834 18.664 -5.456 1.00 52.47 214 VAL A CA 1
ATOM 1708 C C . VAL A 1 214 ? -19.157 18.239 -6.073 1.00 52.47 214 VAL A C 1
ATOM 1710 O O . VAL A 1 214 ? -19.932 17.579 -5.389 1.00 52.47 214 VAL A O 1
ATOM 1713 N N . ASP A 1 215 ? -19.463 18.701 -7.281 1.00 48.03 215 ASP A N 1
ATOM 1714 C CA . ASP A 1 215 ? -20.757 18.537 -7.957 1.00 48.03 215 ASP A CA 1
ATOM 1715 C C . ASP A 1 215 ? -21.253 17.076 -7.952 1.00 48.03 215 ASP A C 1
ATOM 1717 O O . ASP A 1 215 ? -20.899 16.285 -8.823 1.00 48.03 215 ASP A O 1
ATOM 1721 N N . SER A 1 216 ? -21.993 16.681 -6.907 1.00 46.31 216 SER A N 1
ATOM 1722 C CA . SER A 1 216 ? -22.968 15.577 -6.820 1.00 46.31 216 SER A CA 1
ATOM 1723 C C . SER A 1 216 ? -23.446 15.381 -5.361 1.00 46.31 216 SER A C 1
ATOM 1725 O O . SER A 1 216 ? -22.851 14.667 -4.563 1.00 46.31 216 SER A O 1
ATOM 1727 N N . HIS A 1 217 ? -24.601 15.993 -5.068 1.00 50.12 217 HIS A N 1
ATOM 1728 C CA . HIS A 1 217 ? -25.523 15.791 -3.932 1.00 50.12 217 HIS A CA 1
ATOM 1729 C C . HIS A 1 217 ? -25.277 16.449 -2.551 1.00 50.12 217 HIS A C 1
ATOM 1731 O O . HIS A 1 217 ? -24.235 16.343 -1.920 1.00 50.12 217 HIS A O 1
ATOM 1737 N N . SER A 1 218 ? -26.372 17.089 -2.097 1.00 56.97 218 SER A N 1
ATOM 1738 C CA . SER A 1 218 ? -26.784 17.583 -0.767 1.00 56.97 218 SER A CA 1
ATOM 1739 C C . SER A 1 218 ? -25.719 17.838 0.310 1.00 56.97 218 SER A C 1
ATOM 1741 O O . SER A 1 218 ? -25.173 16.910 0.902 1.00 56.97 218 SER A O 1
ATOM 1743 N N . VAL A 1 219 ? -25.586 19.110 0.708 1.00 54.97 219 VAL A N 1
ATOM 1744 C CA . VAL A 1 219 ? -24.882 19.533 1.930 1.00 54.97 219 VAL A CA 1
ATOM 1745 C C . VAL A 1 219 ? -25.595 18.967 3.165 1.00 54.97 219 VAL A C 1
ATOM 1747 O O . VAL A 1 219 ? -26.703 19.387 3.514 1.00 54.97 219 VAL A O 1
ATOM 1750 N N . LEU A 1 220 ? -24.956 18.024 3.858 1.00 56.59 220 LEU A N 1
ATOM 1751 C CA . LEU A 1 220 ? -25.454 17.497 5.128 1.00 56.59 220 LEU A CA 1
ATOM 1752 C C . LEU A 1 220 ? -25.206 18.521 6.246 1.00 56.59 220 LEU A C 1
ATOM 1754 O O . LEU A 1 220 ? -24.070 18.807 6.620 1.00 56.59 220 LEU A O 1
ATOM 1758 N N . LYS A 1 221 ? -26.280 19.079 6.819 1.00 56.28 221 LYS A N 1
ATOM 1759 C CA . LYS A 1 221 ? -26.181 19.934 8.020 1.00 56.28 221 LYS A CA 1
ATOM 1760 C C . LYS A 1 221 ? -25.707 19.090 9.207 1.00 56.28 221 LYS A C 1
ATOM 1762 O O . LYS A 1 221 ? -26.173 17.964 9.343 1.00 56.28 221 LYS A O 1
ATOM 1767 N N . ARG A 1 222 ? -24.918 19.660 10.135 1.00 54.22 222 ARG A N 1
ATOM 1768 C CA . ARG A 1 222 ? -24.413 18.991 11.367 1.00 54.22 222 ARG A CA 1
ATOM 1769 C C . ARG A 1 222 ? -25.450 18.122 12.098 1.00 54.22 222 ARG A C 1
ATOM 1771 O O . ARG A 1 222 ? -25.107 17.054 12.583 1.00 54.22 222 ARG A O 1
ATOM 1778 N N . ARG A 1 223 ? -26.724 18.536 12.119 1.00 51.41 223 ARG A N 1
ATOM 1779 C CA . ARG A 1 223 ? -27.839 17.784 12.730 1.00 51.41 223 ARG A CA 1
ATOM 1780 C C . ARG A 1 223 ? -28.118 16.406 12.097 1.00 51.41 223 ARG A C 1
ATOM 1782 O O . ARG A 1 223 ? -28.765 15.593 12.735 1.00 51.41 223 ARG A O 1
ATOM 1789 N N . HIS A 1 224 ? -27.644 16.136 10.880 1.00 57.16 224 HIS A N 1
ATOM 1790 C CA . HIS A 1 224 ? -27.865 14.873 10.157 1.00 57.16 224 HIS A CA 1
ATOM 1791 C C . HIS A 1 224 ? -26.818 13.794 10.460 1.00 57.16 224 HIS A C 1
ATOM 1793 O O . HIS A 1 224 ? -27.018 12.648 10.078 1.00 57.16 224 HIS A O 1
ATOM 1799 N N . PHE A 1 225 ? -25.716 14.137 11.135 1.00 53.81 225 PHE A N 1
ATOM 1800 C CA . PHE A 1 225 ? -24.680 13.172 11.527 1.00 53.81 225 PHE A CA 1
ATOM 1801 C C . PHE A 1 225 ? -25.020 12.434 12.832 1.00 53.81 225 PHE A C 1
ATOM 1803 O O . PHE A 1 225 ? -24.227 11.638 13.325 1.00 53.81 225 PHE A O 1
ATOM 1810 N N . VAL A 1 226 ? -26.221 12.668 13.370 1.00 49.56 226 VAL A N 1
ATOM 1811 C CA . VAL A 1 226 ? -26.830 11.841 14.410 1.00 49.56 226 VAL A CA 1
ATOM 1812 C C . VAL A 1 226 ? -27.563 10.696 13.698 1.00 49.56 226 VAL A C 1
ATOM 1814 O O . VAL A 1 226 ? -28.683 10.878 13.237 1.00 49.56 226 VAL A O 1
ATOM 1817 N N . PHE A 1 227 ? -26.850 9.574 13.534 1.00 37.19 227 PHE A N 1
ATOM 1818 C CA . PHE A 1 227 ? -27.256 8.248 13.030 1.00 37.19 227 PHE A CA 1
ATOM 1819 C C . PHE A 1 227 ? -28.279 8.192 11.881 1.00 37.19 227 PHE A C 1
ATOM 1821 O O . PHE A 1 227 ? -29.489 8.310 12.071 1.00 37.19 227 PHE A O 1
ATOM 1828 N N . ARG A 1 228 ? -27.789 7.871 10.676 1.00 28.52 228 ARG A N 1
ATOM 1829 C CA . ARG A 1 228 ? -28.628 7.404 9.566 1.00 28.52 228 ARG A CA 1
ATOM 1830 C C . ARG A 1 228 ? -27.868 6.368 8.732 1.00 28.52 228 ARG A C 1
ATOM 1832 O O . ARG A 1 228 ? -26.936 6.729 8.019 1.00 28.52 228 ARG A O 1
ATOM 1839 N N . ASP A 1 229 ? -28.274 5.103 8.827 1.00 28.83 229 ASP A N 1
ATOM 1840 C CA . ASP A 1 229 ? -27.717 3.997 8.041 1.00 28.83 229 ASP A CA 1
ATOM 1841 C C . ASP A 1 229 ? -28.300 3.951 6.620 1.00 28.83 229 ASP A C 1
ATOM 1843 O O . ASP A 1 229 ? -29.498 4.158 6.404 1.00 28.83 229 ASP A O 1
ATOM 1847 N N . LYS A 1 230 ? -27.448 3.635 5.639 1.00 30.41 230 LYS A N 1
ATOM 1848 C CA . LYS A 1 230 ? -27.844 3.167 4.304 1.00 30.41 230 LYS A CA 1
ATOM 1849 C C . LYS A 1 230 ? -26.999 1.946 3.944 1.00 30.41 230 LYS A C 1
ATOM 1851 O O . LYS A 1 230 ? -25.785 2.059 3.809 1.00 30.41 230 LYS A O 1
ATOM 1856 N N . HIS A 1 231 ? -27.651 0.802 3.751 1.00 31.97 231 HIS A N 1
ATOM 1857 C CA . HIS A 1 231 ? -27.036 -0.427 3.246 1.00 31.97 231 HIS A CA 1
ATOM 1858 C C . HIS A 1 231 ? -27.302 -0.610 1.746 1.00 31.97 231 HIS A C 1
ATOM 1860 O O . HIS A 1 231 ? -28.399 -0.342 1.263 1.00 31.97 231 HIS A O 1
ATOM 1866 N N . SER A 1 232 ? -26.297 -1.112 1.027 1.00 29.30 232 SER A N 1
ATOM 1867 C CA . SER A 1 232 ? -26.398 -1.647 -0.335 1.00 29.30 232 SER A CA 1
ATOM 1868 C C . SER A 1 232 ? -25.421 -2.817 -0.456 1.00 29.30 232 SER A C 1
ATOM 1870 O O . SER A 1 232 ? -24.233 -2.648 -0.195 1.00 29.30 232 SER A O 1
ATOM 1872 N N . CYS A 1 233 ? -25.920 -3.993 -0.840 1.00 25.14 233 CYS A N 1
ATOM 1873 C CA . CYS A 1 233 ? -25.145 -5.221 -1.028 1.00 25.14 233 CYS A CA 1
ATOM 1874 C C . CYS A 1 233 ? -24.810 -5.396 -2.522 1.00 25.14 233 CYS A C 1
ATOM 1876 O O . CYS A 1 233 ? -25.687 -5.206 -3.362 1.00 25.14 233 CYS A O 1
ATOM 1878 N N . SER A 1 234 ? -23.562 -5.738 -2.860 1.00 32.88 234 SER A N 1
ATOM 1879 C CA . SER A 1 234 ? -23.096 -5.986 -4.237 1.00 32.88 234 SER A CA 1
ATOM 1880 C C . SER A 1 234 ? -22.323 -7.310 -4.320 1.00 32.88 234 SER A C 1
ATOM 1882 O O . SER A 1 234 ? -21.622 -7.689 -3.381 1.00 32.88 234 SER A O 1
ATOM 1884 N N . THR A 1 235 ? -22.480 -8.023 -5.437 1.00 32.03 235 THR A N 1
ATOM 1885 C CA . THR A 1 235 ? -21.931 -9.359 -5.742 1.00 32.03 235 THR A CA 1
ATOM 1886 C C . THR A 1 235 ? -20.400 -9.368 -5.912 1.00 32.03 235 THR A C 1
ATOM 1888 O O . THR A 1 235 ? -19.835 -8.450 -6.505 1.00 32.03 235 THR A O 1
ATOM 1891 N N . ARG A 1 236 ? -19.726 -10.415 -5.396 1.00 39.84 236 ARG A N 1
ATOM 1892 C CA . ARG A 1 236 ? -18.255 -10.537 -5.245 1.00 39.84 236 ARG A CA 1
ATOM 1893 C C . ARG A 1 236 ? -17.597 -11.348 -6.382 1.00 39.84 236 ARG A C 1
ATOM 1895 O O . ARG A 1 236 ? -18.116 -12.397 -6.741 1.00 39.84 236 ARG A O 1
ATOM 1902 N N . ASN A 1 237 ? -16.419 -10.916 -6.857 1.00 41.78 237 ASN A N 1
ATOM 1903 C CA . ASN A 1 237 ? -15.525 -11.658 -7.773 1.00 41.78 237 ASN A CA 1
ATOM 1904 C C . ASN A 1 237 ? -14.157 -11.914 -7.090 1.00 41.78 237 ASN A C 1
ATOM 1906 O O . ASN A 1 237 ? -13.675 -11.039 -6.372 1.00 41.78 237 ASN A O 1
ATOM 1910 N N . SER A 1 238 ? -13.510 -13.065 -7.323 1.00 40.94 238 SER A N 1
ATOM 1911 C CA . SER A 1 238 ? -12.182 -13.443 -6.781 1.00 40.94 238 SER A CA 1
ATOM 1912 C C . SER A 1 238 ? -11.181 -13.804 -7.896 1.00 40.94 238 SER A C 1
ATOM 1914 O O . SER A 1 238 ? -11.603 -14.191 -8.984 1.00 40.94 238 SER A O 1
ATOM 1916 N N . PHE A 1 239 ? -9.863 -13.672 -7.647 1.00 48.72 239 PHE A N 1
ATOM 1917 C CA . PHE A 1 239 ? -8.800 -13.988 -8.627 1.00 48.72 239 PHE A CA 1
ATOM 1918 C C . PHE A 1 239 ? -7.647 -14.810 -8.038 1.00 48.72 239 PHE A C 1
ATOM 1920 O O . PHE A 1 239 ? -7.285 -14.641 -6.871 1.00 48.72 239 PHE A O 1
ATOM 1927 N N . ASP A 1 240 ? -7.076 -15.684 -8.871 1.00 35.69 240 ASP A N 1
ATOM 1928 C CA . ASP A 1 240 ? -5.901 -16.506 -8.569 1.00 35.69 240 ASP A CA 1
ATOM 1929 C C . ASP A 1 240 ? -4.592 -15.727 -8.771 1.00 35.69 240 ASP A C 1
ATOM 1931 O O . ASP A 1 240 ? -4.484 -14.885 -9.663 1.00 35.69 240 ASP A O 1
ATOM 1935 N N . ILE A 1 241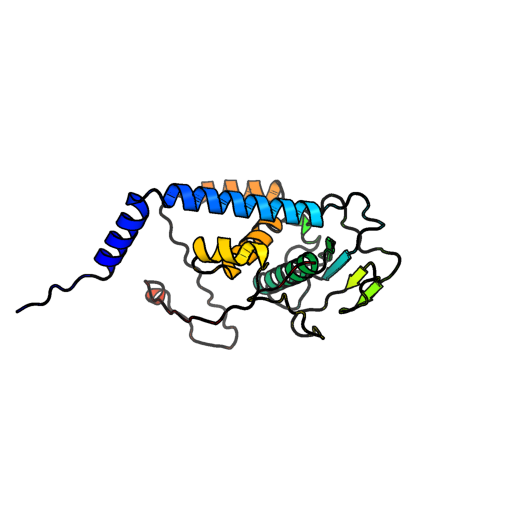 ? -3.593 -16.045 -7.947 1.00 37.78 241 ILE A N 1
ATOM 1936 C CA . ILE A 1 241 ? -2.198 -15.635 -8.127 1.00 37.78 241 ILE A CA 1
ATOM 1937 C C . ILE A 1 241 ? -1.444 -16.923 -8.453 1.00 37.78 241 ILE A C 1
ATOM 1939 O O . ILE A 1 241 ? -1.358 -17.800 -7.594 1.00 37.78 241 ILE A O 1
ATOM 1943 N N . SER A 1 242 ? -0.986 -17.061 -9.699 1.00 34.28 242 SER A N 1
ATOM 1944 C CA . SER A 1 242 ? -0.126 -18.164 -10.152 1.00 34.28 242 SER A CA 1
ATOM 1945 C C . SER A 1 242 ? 1.300 -18.000 -9.649 1.00 34.28 242 SER A C 1
ATOM 1947 O O . SER A 1 242 ? 1.821 -16.869 -9.795 1.00 34.28 242 SER A O 1
#

Mean predicted aligned error: 8.89 Å

InterPro domains:
  IPR027350 Glycosyltransferase family 23 (GT23) domain [PS51659] (54-242)
  IPR045573 Alpha-(1,6)-fucosyltransferase, N- and catalytic domain [PF19745] (10-207)

Sequence (242 aa):
MNLPQISILSLVQDLNTLQASDSFEAWRLKESHDLSDLVQRRLEYLQNPSDCRTAKKLVCTLNKGCGYGCQLHHVVYCFIVAYATQRTLILKSKGWRYARGGWEEVFEPVSKTCTSPEGASTSSWPGHDETQVIKLPVIDSISPRPAYLPLSIPKDLEPRLSRLHGDPIVWWIGQILKYLFKPQPKTRDFLSKYGEKINFQKPIVGSGINNLVVDSHSVLKRRHFVFRDKHSCSTRNSFDIS

Nearest PDB structures (foldseek):
  6x5h-assembly1_D-2  TM=9.859E-01  e=7.862E-27  Homo sapiens
  6x5h-assembly2_C  TM=9.910E-01  e=1.299E-26  Homo sapiens
  6vld-assembly1_H  TM=9.876E-01  e=2.285E-26  Homo sapiens
  6x5t-assembly2_C  TM=9.906E-01  e=3.774E-26  Homo sapiens
  6tkv-assembly1_B  TM=9.863E-01  e=5.165E-26  Homo sapiens

Secondary structure (DSSP, 8-state):
-PPP---HHHHHHHHHHHHHHTSHHHHHHHHHHHHHHHHHHHHHHHH--S-TTTS-EEEEES--SS-HHHHHHHHHHHHHHHHHTT-EEEEE-TTBTTBTT-GGGTB--S-SS------S-EEETT--TT-SEEEPPPGGG-SSPPTT-TT-EETTTHHHHHHH-S-HHHHHHHHHHHHHT-B-HHHHHHHHHHHHHTT--SS--------S--SSS----GGGGS-----------EE---

Solvent-accessible surface area (backbone atoms only — not comparable to full-atom values): 14719 Å² total; per-residue (Å²): 134,84,77,80,80,77,48,70,67,57,55,52,49,52,51,52,49,56,50,59,72,69,57,48,49,62,51,48,54,49,52,53,49,56,52,49,54,51,50,53,49,53,50,51,53,52,22,41,45,94,50,43,74,76,46,39,32,26,39,36,66,50,78,51,98,63,57,71,70,57,28,50,53,50,52,50,52,47,43,46,51,13,60,68,67,72,20,24,50,25,77,48,28,72,70,24,94,91,38,56,86,12,58,63,78,48,20,49,65,83,24,92,58,31,73,72,82,68,53,95,35,76,39,53,55,79,56,55,93,84,44,30,22,30,38,53,67,59,82,92,74,50,55,77,75,67,81,66,46,83,76,36,47,58,47,90,48,42,74,59,32,65,72,72,36,100,51,46,46,62,53,54,52,46,52,54,49,56,66,54,65,37,58,28,70,71,48,48,53,49,50,51,54,50,38,61,75,68,63,74,59,84,91,75,81,91,82,88,81,83,83,74,87,64,102,74,82,80,89,78,54,81,82,60,77,65,81,77,91,83,89,84,89,81,92,84,57,70,41,84,75,133